Protein 5D88 (pdb70)

Sequence (247 aa):
GSWSHPQFEKSGSMTRRRWYLCCSRHHLDTVPEDSDGIVVPVVTEHGVATLLPRYPETYEVEDIVDVAKDRGLSVQALMDFTCAGCEHLSPDGYPSLRSTLDYLASDDLEVDGVVVADPYLVEVLATEYDLTVVVSHTAAVDTPEEKAWHFERLGADVITVDPALNSNEEEVSAIRERVSVELRTAVGAITFRDPVAFFERNLFSHATAEGIEVDPYRNNPYEPMRERVVVWEVREELFDEVFILASGEPP

Organism: Methanopyrus kandleri (strain AV19 / DSM 6324 / JCM 9639 / NBRC 100938) (NCBI:txid190192)

Structure (mmCIF, N/CA/C/O backbone):
data_5D88
#
_entry.id   5D88
#
_cell.length_a   79.150
_cell.length_b   79.150
_cell.length_c   89.158
_cell.angle_alpha   90.000
_cell.angle_beta   90.000
_cell.angle_gamma   120.000
#
_symmetry.space_group_name_H-M   'P 32 2 1'
#
loop_
_entity.id
_entity.type
_entity.pdbx_description
1 polymer 'Predicted protease of the collagenase family'
2 non-polymer 'ZINC ION'
3 non-polymer 'ACETATE ION'
4 water water
#
loop_
_atom_site.group_PDB
_atom_site.id
_atom_site.type_symbol
_atom_site.label_atom_id
_atom_site.label_alt_id
_atom_site.label_comp_id
_atom_site.label_asym_id
_atom_site.label_entity_id
_atom_site.label_seq_id
_atom_site.pdbx_PDB_ins_code
_atom_site.Cartn_x
_atom_site.Cartn_y
_atom_site.Cartn_z
_atom_site.occupancy
_atom_site.B_iso_or_equiv
_atom_site.auth_seq_id
_atom_site.auth_comp_id
_atom_site.auth_asym_id
_atom_site.auth_atom_id
_atom_site.pdbx_PDB_model_num
ATOM 1 N N . GLY A 1 2 ? 35.90800 -18.75500 -16.74300 1.000 45.13000 -20 GLY A N 1
ATOM 2 C CA . GLY A 1 2 ? 37.19700 -19.13800 -17.40400 1.000 43.96000 -20 GLY A CA 1
ATOM 3 C C . GLY A 1 2 ? 38.36600 -19.32500 -16.46500 1.000 45.83000 -20 GLY A C 1
ATOM 4 O O . GLY A 1 2 ? 38.23900 -19.75600 -15.30700 1.000 48.84000 -20 GLY A O 1
ATOM 7 N N . SER A 1 3 ? 39.53500 -19.02100 -17.01300 1.000 43.37000 -19 SER A N 1
ATOM 8 C CA . SER A 1 3 ? 40.80900 -19.17000 -16.32900 1.000 39.00000 -19 SER A CA 1
ATOM 9 C C . SER A 1 3 ? 41.69800 -18.08300 -16.88400 1.000 34.71000 -19 SER A C 1
ATOM 10 O O . SER A 1 3 ? 41.27800 -17.32700 -17.76100 1.000 36.14000 -19 SER A O 1
ATOM 18 N N . TRP A 1 4 ? 42.93000 -17.97900 -16.38200 1.000 31.07000 -18 TRP A N 1
ATOM 19 C CA . TRP A 1 4 ? 43.70400 -16.80600 -16.78000 1.000 32.66000 -18 TRP A CA 1
ATOM 20 C C . TRP A 1 4 ? 44.00200 -16.82900 -18.28000 1.000 30.33000 -18 TRP A C 1
ATOM 21 O O . TRP A 1 4 ? 44.04400 -15.77300 -18.92500 1.000 34.08000 -18 TRP A O 1
ATOM 42 N N . SER A 1 5 ? 44.14100 -18.01600 -18.86100 1.000 29.77000 -17 SER A N 1
ATOM 43 C CA . SER A 1 5 ? 44.42900 -18.14700 -20.28300 1.000 32.61000 -17 SER A CA 1
ATOM 44 C C . SER A 1 5 ? 43.17800 -18.23300 -21.13800 1.000 30.41000 -17 SER A C 1
ATOM 45 O O . SER A 1 5 ? 43.29100 -18.30400 -22.36800 1.000 31.15000 -17 SER A O 1
ATOM 53 N N . HIS A 1 6 ? 42.00000 -18.25300 -20.52200 1.000 28.80000 -16 HIS A N 1
ATOM 54 C CA . HIS A 1 6 ? 40.72900 -18.38800 -21.23900 1.000 28.67000 -16 HIS A CA 1
ATOM 55 C C . HIS A 1 6 ? 39.74700 -17.38100 -20.65400 1.000 27.38000 -16 HIS A C 1
ATOM 56 O O . HIS A 1 6 ? 38.82400 -17.73400 -19.91000 1.000 28.34000 -16 HIS A O 1
ATOM 70 N N . PRO A 1 7 ? 39.95000 -16.09700 -20.93600 1.000 28.01000 -15 PRO A N 1
ATOM 71 C CA . PRO A 1 7 ? 39.09800 -15.07000 -20.32500 1.000 27.29000 -15 PRO A CA 1
ATOM 72 C C . PRO A 1 7 ? 37.64000 -15.23400 -20.74000 1.000 27.39000 -15 PRO A C 1
ATOM 73 O O . PRO A 1 7 ? 37.32500 -15.69700 -21.83800 1.000 26.21000 -15 PRO A O 1
ATOM 84 N N . GLN A 1 8 ? 36.74200 -14.84400 -19.83300 1.000 26.55000 -14 GLN A N 1
ATOM 85 C CA . GLN A 1 8 ? 35.32900 -15.14000 -19.98500 1.000 25.35000 -14 GLN A CA 1
ATOM 86 C C . GLN A 1 8 ? 34.53500 -14.10000 -19.23400 1.000 28.08000 -14 GLN A C 1
ATOM 87 O O . GLN A 1 8 ? 34.89200 -13.72900 -18.11400 1.000 28.54000 -14 GLN A O 1
ATOM 101 N N . PHE A 1 9 ? 33.45200 -13.65200 -19.84200 1.000 29.40000 -13 PHE A N 1
ATOM 102 C CA . PHE A 1 9 ? 32.50200 -12.79400 -19.15800 1.000 29.16000 -13 PHE A CA 1
ATOM 103 C C . PHE A 1 9 ? 31.13200 -13.45000 -19.17100 1.000 32.20000 -13 PHE A C 1
ATOM 104 O O . PHE A 1 9 ? 30.58400 -13.72700 -20.24400 1.000 30.63000 -13 PHE A O 1
ATOM 121 N N . GLU A 1 10 ? 30.59400 -13.68500 -17.96900 1.000 34.78000 -12 GLU A N 1
ATOM 122 C CA . GLU A 1 10 ? 29.25700 -14.20800 -17.73500 1.000 39.32000 -12 GLU A CA 1
ATOM 123 C C . GLU A 1 10 ? 28.45700 -13.19700 -16.94500 1.000 43.62000 -12 GLU A C 1
ATOM 124 O O . GLU A 1 10 ? 28.98900 -12.55800 -16.03200 1.000 43.59000 -12 GLU A O 1
ATOM 136 N N . LYS A 1 11 ? 27.17300 -13.10000 -17.26900 1.000 47.67000 -11 LYS A N 1
ATOM 137 C CA . LYS A 1 11 ? 26.27300 -12.12300 -16.67600 1.000 57.19000 -11 LYS A CA 1
ATOM 138 C C . LYS A 1 11 ? 25.07400 -12.87300 -16.12200 1.000 65.23000 -11 LYS A C 1
ATOM 139 O O . LYS A 1 11 ? 24.49300 -13.70600 -16.82400 1.000 66.25000 -11 LYS A O 1
ATOM 158 N N . SER A 1 12 ? 24.71700 -12.57800 -14.87000 1.000 72.73000 -10 SER A N 1
ATOM 159 C CA . SER A 1 12 ? 23.63900 -13.26200 -14.13900 1.000 78.11000 -10 SER A CA 1
ATOM 160 C C . SER A 1 12 ? 23.99600 -14.72900 -13.89000 1.000 82.06000 -10 SER A C 1
ATOM 161 O O . SER A 1 12 ? 25.16800 -15.07600 -13.70800 1.000 84.56000 -10 SER A O 1
ATOM 169 N N . GLY A 1 19 ? 18.24400 -14.65500 -1.94000 1.000 92.74000 -2 GLY A N 1
ATOM 170 C CA . GLY A 1 19 ? 17.12400 -15.63500 -1.96400 1.000 93.96000 -2 GLY A CA 1
ATOM 171 C C . GLY A 1 19 ? 16.29400 -15.58700 -0.69500 1.000 96.53000 -2 GLY A C 1
ATOM 172 O O . GLY A 1 19 ? 16.71300 -16.10700 0.34200 1.000 96.40000 -2 GLY A O 1
ATOM 175 N N . SER A 1 20 ? 15.11300 -14.96500 -0.76700 1.000 98.92000 -1 SER A N 1
ATOM 176 C CA . SER A 1 20 ? 14.24700 -14.79200 0.40200 1.000 100.52000 -1 SER A CA 1
ATOM 177 C C . SER A 1 20 ? 12.82800 -15.28200 0.09800 1.000 97.51000 -1 SER A C 1
ATOM 178 O O . SER A 1 20 ? 11.85400 -14.53300 0.15500 1.000 100.32000 -1 SER A O 1
ATOM 186 N N . MET A 1 21 ? 12.71600 -16.56000 -0.23900 1.000 90.53000 1 MET A N 1
ATOM 187 C CA . MET A 1 21 ? 11.47500 -17.30000 -0.08900 1.000 84.10000 1 MET A CA 1
ATOM 188 C C . MET A 1 21 ? 11.67800 -18.23400 1.09400 1.000 71.64000 1 MET A C 1
ATOM 189 O O . MET A 1 21 ? 12.81200 -18.59500 1.40100 1.000 68.76000 1 MET A O 1
ATOM 203 N N . THR A 1 22 ? 10.59000 -18.58800 1.77900 1.000 64.77000 2 THR A N 1
ATOM 204 C CA . THR A 1 22 ? 10.67900 -19.51000 2.90800 1.000 58.68000 2 THR A CA 1
ATOM 205 C C . THR A 1 22 ? 11.14300 -20.88200 2.43200 1.000 53.28000 2 THR A C 1
ATOM 206 O O . THR A 1 22 ? 10.58500 -21.44400 1.48900 1.000 53.19000 2 THR A O 1
ATOM 217 N N . ARG A 1 23 ? 12.16500 -21.42800 3.08600 1.000 46.93000 3 ARG A N 1
ATOM 218 C CA . ARG A 1 23 ? 12.68700 -22.73200 2.70700 1.000 45.23000 3 ARG A CA 1
ATOM 219 C C . ARG A 1 23 ? 12.02200 -23.81600 3.54400 1.000 39.22000 3 ARG A C 1
ATOM 220 O O . ARG A 1 23 ? 11.84900 -23.66200 4.75600 1.000 39.42000 3 ARG A O 1
ATOM 241 N N . ARG A 1 24 ? 11.63900 -24.91400 2.89400 1.000 37.82000 4 ARG A N 1
ATOM 242 C CA A ARG A 1 24 ? 10.78300 -25.92200 3.51500 0.550 38.45000 4 ARG A CA 1
ATOM 243 C CA B ARG A 1 24 ? 10.78400 -25.92200 3.51400 0.450 38.84000 4 ARG A CA 1
ATOM 244 C C . ARG A 1 24 ? 11.50000 -27.26100 3.59300 1.000 36.72000 4 ARG A C 1
ATOM 245 O O . ARG A 1 24 ? 11.93800 -27.80200 2.57000 1.000 34.55000 4 ARG A O 1
ATOM 284 N N . TRP A 1 25 ? 11.58300 -27.79200 4.80400 1.000 32.05000 5 TRP A N 1
ATOM 285 C CA . TRP A 1 25 ? 12.23600 -29.04600 5.11900 1.000 30.72000 5 TRP A CA 1
ATOM 286 C C . TRP A 1 25 ? 11.22200 -30.00900 5.71300 1.000 30.35000 5 TRP A C 1
ATOM 287 O O . TRP A 1 25 ? 10.36100 -29.60800 6.50400 1.000 33.88000 5 TRP A O 1
ATOM 308 N N . TYR A 1 26 ? 11.33300 -31.28000 5.34400 1.000 30.06000 6 TYR A N 1
ATOM 309 C CA . TYR A 1 26 ? 10.43200 -32.31400 5.82900 1.000 30.16000 6 TYR A CA 1
ATOM 310 C C . TYR A 1 26 ? 11.21300 -33.43400 6.50200 1.000 29.43000 6 TYR A C 1
ATOM 311 O O . TYR A 1 26 ? 12.21900 -33.91200 5.97400 1.000 31.65000 6 TYR A O 1
ATOM 329 N N . LEU A 1 27 ? 10.73200 -33.84700 7.66300 1.000 29.34000 7 LEU A N 1
ATOM 330 C CA . LEU A 1 27 ? 11.24500 -35.03300 8.32400 1.000 27.92000 7 LEU A CA 1
ATOM 331 C C . LEU A 1 27 ? 10.98000 -36.25900 7.45900 1.000 29.74000 7 LEU A C 1
ATOM 332 O O . LEU A 1 27 ? 9.90700 -36.40100 6.86800 1.000 31.63000 7 LEU A O 1
ATOM 348 N N . CYS A 1 28 ? 11.96300 -37.15300 7.38500 1.000 29.30000 8 CYS A N 1
ATOM 349 C CA . CYS A 1 28 ? 11.78900 -38.40400 6.66000 1.000 30.16000 8 CYS A CA 1
ATOM 350 C C . CYS A 1 28 ? 12.38000 -39.52600 7.49600 1.000 31.81000 8 CYS A C 1
ATOM 351 O O . CYS A 1 28 ? 13.60100 -39.56100 7.70800 1.000 31.33000 8 CYS A O 1
ATOM 359 N N . CYS A 1 29 ? 11.51600 -40.45000 7.94300 1.000 32.83000 9 CYS A N 1
ATOM 360 C CA . CYS A 1 29 ? 11.90700 -41.52000 8.85400 1.000 34.74000 9 CYS A CA 1
ATOM 361 C C . CYS A 1 29 ? 11.99400 -42.87600 8.19200 1.000 36.22000 9 CYS A C 1
ATOM 362 O O . CYS A 1 29 ? 12.37700 -43.85000 8.85900 1.000 37.13000 9 CYS A O 1
ATOM 370 N N . SER A 1 30 ? 11.64900 -42.97400 6.91600 1.000 36.11000 10 SER A N 1
ATOM 371 C CA . SER A 1 30 ? 11.66600 -44.25300 6.22300 1.000 39.19000 10 SER A CA 1
ATOM 372 C C . SER A 1 30 ? 11.71800 -43.98700 4.73200 1.000 39.44000 10 SER A C 1
ATOM 373 O O . SER A 1 30 ? 11.35400 -42.90800 4.26100 1.000 39.18000 10 SER A O 1
ATOM 381 N N . ARG A 1 31 ? 12.18300 -44.99300 3.99500 1.000 42.04000 11 ARG A N 1
ATOM 382 C CA . ARG A 1 31 ? 12.14700 -44.91500 2.54300 1.000 43.40000 11 ARG A CA 1
ATOM 383 C C . ARG A 1 31 ? 10.73200 -44.63300 2.04300 1.000 43.93000 11 ARG A C 1
ATOM 384 O O . ARG A 1 31 ? 10.54500 -43.88300 1.08000 1.000 44.27000 11 ARG A O 1
ATOM 405 N N . HIS A 1 32 ? 9.71800 -45.21900 2.68100 1.000 45.97000 12 HIS A N 1
ATOM 406 C CA . HIS A 1 32 ? 8.35500 -44.99300 2.21100 1.000 48.74000 12 HIS A CA 1
ATOM 407 C C . HIS A 1 32 ? 7.88600 -43.56900 2.50700 1.000 47.00000 12 HIS A C 1
ATOM 408 O O . HIS A 1 32 ? 7.17900 -42.96300 1.69500 1.000 46.59000 12 HIS A O 1
ATOM 422 N N . HIS A 1 33 ? 8.23800 -43.04100 3.68300 1.000 44.90000 13 HIS A N 1
ATOM 423 C CA . HIS A 1 33 ? 7.91100 -41.67000 4.07300 1.000 45.97000 13 HIS A CA 1
ATOM 424 C C . HIS A 1 33 ? 8.41800 -40.66300 3.04600 1.000 45.75000 13 HIS A C 1
ATOM 425 O O . HIS A 1 33 ? 7.79900 -39.61000 2.84500 1.000 43.59000 13 HIS A O 1
ATOM 439 N N . LEU A 1 34 ? 9.53900 -40.97300 2.39200 1.000 43.22000 14 LEU A N 1
ATOM 440 C CA . LEU A 1 34 ? 10.12600 -40.06900 1.40700 1.000 43.47000 14 LEU A CA 1
ATOM 441 C C . LEU A 1 34 ? 9.16900 -39.79100 0.25900 1.000 45.19000 14 LEU A C 1
ATOM 442 O O . LEU A 1 34 ? 9.15500 -38.68200 -0.28900 1.000 45.24000 14 LEU A O 1
ATOM 458 N N . ASP A 1 35 ? 8.37600 -40.79000 -0.13600 1.000 44.77000 15 ASP A N 1
ATOM 459 C CA . ASP A 1 35 ? 7.47400 -40.62800 -1.26900 1.000 45.75000 15 ASP A CA 1
ATOM 460 C C . ASP A 1 35 ? 6.36000 -39.62300 -0.99800 1.000 46.09000 15 ASP A C 1
ATOM 461 O O . ASP A 1 35 ? 5.67900 -39.22300 -1.94500 1.000 48.12000 15 ASP A O 1
ATOM 470 N N . THR A 1 36 ? 6.13900 -39.22900 0.25600 1.000 46.35000 16 THR A N 1
ATOM 471 C CA . THR A 1 36 ? 5.08900 -38.27400 0.60500 1.000 49.04000 16 THR A CA 1
ATOM 472 C C . THR A 1 36 ? 5.59700 -36.84000 0.70700 1.000 46.59000 16 THR A C 1
ATOM 473 O O . THR A 1 36 ? 4.79400 -35.91100 0.86200 1.000 49.37000 16 THR A O 1
ATOM 484 N N . VAL A 1 37 ? 6.89500 -36.63800 0.62500 1.000 42.59000 17 VAL A N 1
ATOM 485 C CA . VAL A 1 37 ? 7.45600 -35.28900 0.67900 1.000 41.96000 17 VAL A CA 1
ATOM 486 C C . VAL A 1 37 ? 7.01400 -34.52300 -0.56100 1.000 44.68000 17 VAL A C 1
ATOM 487 O O . VAL A 1 37 ? 7.15800 -35.03900 -1.68300 1.000 44.28000 17 VAL A O 1
ATOM 500 N N . PRO A 1 38 ? 6.49900 -33.30400 -0.42300 1.000 46.42000 18 PRO A N 1
ATOM 501 C CA . PRO A 1 38 ? 6.08100 -32.54900 -1.60500 1.000 48.14000 18 PRO A CA 1
ATOM 502 C C . PRO A 1 38 ? 7.22200 -32.35800 -2.59200 1.000 50.32000 18 PRO A C 1
ATOM 503 O O . PRO A 1 38 ? 8.38500 -32.18400 -2.21100 1.000 50.53000 18 PRO A O 1
ATOM 514 N N . GLU A 1 39 ? 6.86700 -32.37400 -3.88200 1.000 54.16000 19 GLU A N 1
ATOM 515 C CA . GLU A 1 39 ? 7.87600 -32.30900 -4.93700 1.000 61.75000 19 GLU A CA 1
ATOM 516 C C . GLU A 1 39 ? 8.71400 -31.03600 -4.86400 1.000 61.23000 19 GLU A C 1
ATOM 517 O O . GLU A 1 39 ? 9.90500 -31.06500 -5.19500 1.000 60.96000 19 GLU A O 1
ATOM 529 N N . ASP A 1 40 ? 8.12900 -29.91700 -4.43900 1.000 61.61000 20 ASP A N 1
ATOM 530 C CA . ASP A 1 40 ? 8.84100 -28.64100 -4.44700 1.000 63.31000 20 ASP A CA 1
ATOM 531 C C . ASP A 1 40 ? 9.60700 -28.37000 -3.15700 1.000 59.18000 20 ASP A C 1
ATOM 532 O O . ASP A 1 40 ? 10.08000 -27.24900 -2.95300 1.000 59.69000 20 ASP A O 1
ATOM 541 N N . SER A 1 41 ? 9.75700 -29.36400 -2.29300 1.000 54.35000 21 SER A N 1
ATOM 542 C CA . SER A 1 41 ? 10.42700 -29.13500 -1.02900 1.000 48.07000 21 SER A CA 1
ATOM 543 C C . SER A 1 41 ? 11.90300 -28.83000 -1.25000 1.000 46.48000 21 SER A C 1
ATOM 544 O O . SER A 1 41 ? 12.50900 -29.20800 -2.26000 1.000 48.06000 21 SER A O 1
ATOM 552 N N . ASP A 1 42 ? 12.48200 -28.11900 -0.29000 1.000 41.68000 22 ASP A N 1
ATOM 553 C CA . ASP A 1 42 ? 13.89200 -27.79000 -0.40800 1.000 41.57000 22 ASP A CA 1
ATOM 554 C C . ASP A 1 42 ? 14.76500 -28.94000 0.07200 1.000 37.45000 22 ASP A C 1
ATOM 555 O O . ASP A 1 42 ? 15.81700 -29.21300 -0.51700 1.000 38.74000 22 ASP A O 1
ATOM 564 N N . GLY A 1 43 ? 14.32800 -29.65700 1.09500 1.000 35.56000 23 GLY A N 1
ATOM 565 C CA . GLY A 1 43 ? 15.17500 -30.70200 1.63500 1.000 33.47000 23 GLY A CA 1
ATOM 566 C C . GLY A 1 43 ? 14.42700 -31.59600 2.59800 1.000 31.88000 23 GLY A C 1
ATOM 567 O O . GLY A 1 43 ? 13.27100 -31.35100 2.95100 1.000 31.45000 23 GLY A O 1
ATOM 571 N N . ILE A 1 44 ? 15.10800 -32.66200 2.99500 1.000 30.39000 24 ILE A N 1
ATOM 572 C CA . ILE A 1 44 ? 14.60600 -33.57000 4.01200 1.000 29.40000 24 ILE A CA 1
ATOM 573 C C . ILE A 1 44 ? 15.59100 -33.62200 5.17100 1.000 28.85000 24 ILE A C 1
ATOM 574 O O . ILE A 1 44 ? 16.79300 -33.35400 5.02100 1.000 29.68000 24 ILE A O 1
ATOM 590 N N . VAL A 1 45 ? 15.04800 -33.95400 6.34400 1.000 28.03000 25 VAL A N 1
ATOM 591 C CA . VAL A 1 45 ? 15.79400 -34.13900 7.58600 1.000 27.11000 25 VAL A CA 1
ATOM 592 C C . VAL A 1 45 ? 15.61800 -35.59400 7.97500 1.000 28.34000 25 VAL A C 1
ATOM 593 O O . VAL A 1 45 ? 14.48600 -36.04900 8.15900 1.000 28.99000 25 VAL A O 1
ATOM 606 N N . VAL A 1 46 ? 16.72000 -36.32900 8.08400 1.000 27.61000 26 VAL A N 1
ATOM 607 C CA . VAL A 1 46 ? 16.67900 -37.76600 8.29800 1.000 27.40000 26 VAL A CA 1
ATOM 608 C C . VAL A 1 46 ? 17.38800 -38.09100 9.61100 1.000 25.23000 26 VAL A C 1
ATOM 609 O O . VAL A 1 46 ? 18.54600 -37.69300 9.81500 1.000 26.21000 26 VAL A O 1
ATOM 622 N N . PRO A 1 47 ? 16.73100 -38.78200 10.54100 1.000 25.37000 27 PRO A N 1
ATOM 623 C CA . PRO A 1 47 ? 17.38400 -39.15100 11.80600 1.000 25.03000 27 PRO A CA 1
ATOM 624 C C . PRO A 1 47 ? 18.51000 -40.13200 11.56200 1.000 25.07000 27 PRO A C 1
ATOM 625 O O . PRO A 1 47 ? 18.30600 -41.16400 10.91300 1.000 27.18000 27 PRO A O 1
ATOM 636 N N . VAL A 1 48 ? 19.67600 -39.83800 12.13300 1.000 25.14000 28 VAL A N 1
ATOM 637 C CA A VAL A 1 48 ? 20.79100 -40.77500 12.10300 0.240 25.57000 28 VAL A CA 1
ATOM 638 C CA B VAL A 1 48 ? 20.78000 -40.79400 12.09100 0.760 25.48000 28 VAL A CA 1
ATOM 639 C C . VAL A 1 48 ? 20.79200 -41.47100 13.45500 1.000 26.13000 28 VAL A C 1
ATOM 640 O O . VAL A 1 48 ? 21.59300 -41.15900 14.34200 1.000 26.10000 28 VAL A O 1
ATOM 665 N N . THR A 1 49 ? 19.87600 -42.42100 13.59300 1.000 26.34000 29 THR A N 1
ATOM 666 C CA . THR A 1 49 ? 19.45500 -42.95700 14.87700 1.000 25.53000 29 THR A CA 1
ATOM 667 C C . THR A 1 49 ? 20.60900 -43.37800 15.76500 1.000 25.08000 29 THR A C 1
ATOM 668 O O . THR A 1 49 ? 20.65600 -43.02100 16.95000 1.000 25.30000 29 THR A O 1
ATOM 679 N N . GLU A 1 50 ? 21.51000 -44.20000 15.23600 1.000 25.99000 30 GLU A N 1
ATOM 680 C CA . GLU A 1 50 ? 22.52100 -44.81300 16.07600 1.000 26.26000 30 GLU A CA 1
ATOM 681 C C . GLU A 1 50 ? 23.54900 -43.80700 16.59600 1.000 24.31000 30 GLU A C 1
ATOM 682 O O . GLU A 1 50 ? 24.34700 -44.17100 17.45100 1.000 25.85000 30 GLU A O 1
ATOM 694 N N . HIS A 1 51 ? 23.50700 -42.55400 16.15500 1.000 23.72000 31 HIS A N 1
ATOM 695 C CA . HIS A 1 51 ? 24.36600 -41.51600 16.68600 1.000 24.95000 31 HIS A CA 1
ATOM 696 C C . HIS A 1 51 ? 23.68400 -40.59800 17.68900 1.000 25.98000 31 HIS A C 1
ATOM 697 O O . HIS A 1 51 ? 24.34200 -39.69000 18.21600 1.000 25.16000 31 HIS A O 1
ATOM 711 N N . GLY A 1 52 ? 22.40500 -40.84000 17.99800 1.000 23.66000 32 GLY A N 1
ATOM 712 C CA . GLY A 1 52 ? 21.71300 -40.13700 19.06200 1.000 22.63000 32 GLY A CA 1
ATOM 713 C C . GLY A 1 52 ? 20.76200 -39.06800 18.56700 1.000 21.80000 32 GLY A C 1
ATOM 714 O O . GLY A 1 52 ? 21.17300 -38.06100 17.97700 1.000 22.30000 32 GLY A O 1
ATOM 718 N N . VAL A 1 53 ? 19.47400 -39.30600 18.80700 1.000 21.51000 33 VAL A N 1
ATOM 719 C CA . VAL A 1 53 ? 18.38400 -38.42500 18.40700 1.000 22.34000 33 VAL A CA 1
ATOM 720 C C . VAL A 1 53 ? 17.51500 -38.15900 19.63600 1.000 22.13000 33 VAL A C 1
ATOM 721 O O . VAL A 1 53 ? 17.08100 -39.10300 20.30600 1.000 22.31000 33 VAL A O 1
ATOM 734 N N . ALA A 1 54 ? 17.28300 -36.87700 19.94100 1.000 22.36000 34 ALA A N 1
ATOM 735 C CA . ALA A 1 54 ? 16.39900 -36.47300 21.03500 1.000 22.17000 34 ALA A CA 1
ATOM 736 C C . ALA A 1 54 ? 14.96900 -36.21600 20.58700 1.000 21.46000 34 ALA A C 1
ATOM 737 O O . ALA A 1 54 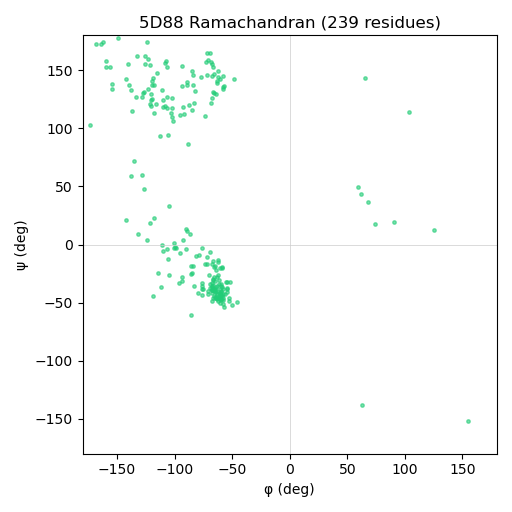? 14.03700 -36.33000 21.39300 1.000 23.53000 34 ALA A O 1
ATOM 744 N N . THR A 1 55 ? 14.77400 -35.82300 19.33700 1.000 21.69000 35 THR A N 1
ATOM 745 C CA . THR A 1 55 ? 13.42600 -35.60200 18.83300 1.000 22.42000 35 THR A CA 1
ATOM 746 C C . THR A 1 55 ? 12.63000 -36.89300 18.97700 1.000 22.39000 35 THR A C 1
ATOM 747 O O . THR A 1 55 ? 13.13700 -37.98000 18.69100 1.000 23.08000 35 THR A O 1
ATOM 758 N N . LEU A 1 56 ? 11.39200 -36.76000 19.45100 1.000 23.48000 36 LEU A N 1
ATOM 759 C CA . LEU A 1 56 ? 10.53200 -37.89300 19.80000 1.000 24.16000 36 LEU A CA 1
ATOM 760 C C . LEU A 1 56 ? 9.69300 -38.28100 18.58800 1.000 26.90000 36 LEU A C 1
ATOM 761 O O . LEU A 1 56 ? 8.76200 -37.55400 18.20000 1.000 27.94000 36 LEU A O 1
ATOM 777 N N . LEU A 1 57 ? 9.97000 -39.45400 18.03800 1.000 26.70000 37 LEU A N 1
ATOM 778 C CA . LEU A 1 57 ? 9.38600 -39.89800 16.78500 1.000 27.25000 37 LEU A CA 1
ATOM 779 C C . LEU A 1 57 ? 8.65500 -41.22000 16.92200 1.000 28.85000 37 LEU A C 1
ATOM 780 O O . LEU A 1 57 ? 8.91100 -41.98700 17.85500 1.000 28.08000 37 LEU A O 1
ATOM 796 N N . PRO A 1 58 ? 7.74700 -41.51900 15.98000 1.000 32.34000 38 PRO A N 1
ATOM 797 C CA . PRO A 1 58 ? 7.06900 -42.83300 15.95700 1.000 34.64000 38 PRO A CA 1
ATOM 798 C C . PRO A 1 58 ? 7.97000 -43.98700 15.57500 1.000 32.73000 38 PRO A C 1
ATOM 799 O O . PRO A 1 58 ? 7.67000 -45.13900 15.90800 1.000 34.50000 38 PRO A O 1
ATOM 810 N N . ARG A 1 59 ? 9.02100 -43.71800 14.81500 1.000 31.75000 39 ARG A N 1
ATOM 811 C CA . ARG A 1 59 ? 9.94300 -44.75300 14.37900 1.000 30.26000 39 ARG A CA 1
ATOM 812 C C . ARG A 1 59 ? 11.23600 -44.06600 13.98800 1.000 28.21000 39 ARG A C 1
ATOM 813 O O . ARG A 1 59 ? 11.23900 -42.89300 13.60700 1.000 30.07000 39 ARG A O 1
ATOM 834 N N . TYR A 1 60 ? 12.32500 -44.80700 14.10300 1.000 26.78000 40 TYR A N 1
ATOM 835 C CA . TYR A 1 60 ? 13.66400 -44.30000 13.82100 1.000 27.11000 40 TYR A CA 1
ATOM 836 C C . TYR A 1 60 ? 14.31300 -45.25200 12.82900 1.000 26.57000 40 TYR A C 1
ATOM 837 O O . TYR A 1 60 ? 14.28800 -46.47600 13.04200 1.000 29.45000 40 TYR A O 1
ATOM 855 N N . PRO A 1 61 ? 14.88600 -44.75600 11.74000 1.000 27.86000 41 PRO A N 1
ATOM 856 C CA . PRO A 1 61 ? 15.40400 -45.66000 10.70800 1.000 28.50000 41 PRO A CA 1
ATOM 857 C C . PRO A 1 61 ? 16.72300 -46.27500 11.12200 1.000 27.74000 41 PRO A C 1
ATOM 858 O O . PRO A 1 61 ? 17.54600 -45.62400 11.76900 1.000 28.66000 41 PRO A O 1
ATOM 869 N N . GLU A 1 62 ? 16.91400 -47.53800 10.73700 1.000 31.62000 42 GLU A N 1
ATOM 870 C CA . GLU A 1 62 ? 18.19800 -48.20400 10.88500 1.000 33.73000 42 GLU A CA 1
ATOM 871 C C . GLU A 1 62 ? 19.19000 -47.64100 9.88400 1.000 33.24000 42 GLU A C 1
ATOM 872 O O . GLU A 1 62 ? 18.82500 -46.98800 8.91000 1.000 33.54000 42 GLU A O 1
ATOM 884 N N . THR A 1 63 ? 20.47200 -47.92700 10.12000 1.000 34.73000 43 THR A N 1
ATOM 885 C CA . THR A 1 63 ? 21.50100 -47.31000 9.29700 1.000 36.39000 43 THR A CA 1
ATOM 886 C C . THR A 1 63 ? 21.32700 -47.65700 7.82000 1.000 37.10000 43 THR A C 1
ATOM 887 O O . THR A 1 63 ? 21.49600 -46.78800 6.96000 1.000 36.69000 43 THR A O 1
ATOM 898 N N . TYR A 1 64 ? 20.95900 -48.90100 7.49300 1.000 40.06000 44 TYR A N 1
ATOM 899 C CA . TYR A 1 64 ? 20.83000 -49.22600 6.07200 1.000 42.06000 44 TYR A CA 1
ATOM 900 C C . TYR A 1 64 ? 19.68100 -48.45300 5.44200 1.000 39.76000 44 TYR A C 1
ATOM 901 O O . TYR A 1 64 ? 19.74100 -48.11600 4.25500 1.000 42.26000 44 TYR A O 1
ATOM 919 N N . GLU A 1 65 ? 18.65100 -48.12700 6.22500 1.000 36.86000 45 GLU A N 1
ATOM 920 C CA . GLU A 1 65 ? 17.54300 -47.32500 5.71000 1.000 36.46000 45 GLU A CA 1
ATOM 921 C C . GLU A 1 65 ? 17.96300 -45.88700 5.46900 1.000 36.18000 45 GLU A C 1
ATOM 922 O O . GLU A 1 65 ? 17.56200 -45.27700 4.47300 1.000 36.56000 45 GLU A O 1
ATOM 934 N N . VAL A 1 66 ? 18.71700 -45.31400 6.40400 1.000 35.22000 46 VAL A N 1
ATOM 935 C CA . VAL A 1 66 ? 19.21900 -43.95400 6.24300 1.000 36.32000 46 VAL A CA 1
ATOM 936 C C . VAL A 1 66 ? 19.94500 -43.81300 4.91100 1.000 38.25000 46 VAL A C 1
ATOM 937 O O . VAL A 1 66 ? 19.73900 -42.84800 4.16600 1.000 36.72000 46 VAL A O 1
ATOM 950 N N . GLU A 1 67 ? 20.80400 -44.78000 4.58800 1.000 40.25000 47 GLU A N 1
ATOM 951 C CA . GLU A 1 67 ? 21.61300 -44.65600 3.38200 1.000 42.38000 47 GLU A CA 1
ATOM 952 C C . GLU A 1 67 ? 20.74800 -44.73000 2.13000 1.000 42.84000 47 GLU A C 1
ATOM 953 O O . GLU A 1 67 ? 20.96900 -43.98100 1.16900 1.000 44.04000 47 GLU A O 1
ATOM 965 N N . ASP A 1 68 ? 19.72600 -45.58700 2.14900 1.000 41.92000 48 ASP A N 1
ATOM 966 C CA . ASP A 1 68 ? 18.76700 -45.65300 1.05300 1.000 43.64000 48 ASP A CA 1
ATOM 967 C C . ASP A 1 68 ? 17.97900 -44.34700 0.91600 1.000 42.59000 48 ASP A C 1
ATOM 968 O O . ASP A 1 68 ? 17.78900 -43.83800 -0.19700 1.000 42.32000 48 ASP A O 1
ATOM 977 N N . ILE A 1 69 ? 17.51400 -43.79200 2.03500 1.000 39.10000 49 ILE A N 1
ATOM 978 C CA . ILE A 1 69 ? 16.76600 -42.53400 2.00700 1.000 35.81000 49 ILE A CA 1
ATOM 979 C C . ILE A 1 69 ? 17.60300 -41.43300 1.37800 1.000 37.68000 49 ILE A C 1
ATOM 980 O O . ILE A 1 69 ? 17.11100 -40.63700 0.56600 1.000 38.43000 49 ILE A O 1
ATOM 996 N N . VAL A 1 70 ? 18.86800 -41.33600 1.79000 1.000 38.38000 50 VAL A N 1
ATOM 997 C CA . VAL A 1 70 ? 19.70400 -40.22700 1.34300 1.000 41.09000 50 VAL A CA 1
ATOM 998 C C . VAL A 1 70 ? 19.98700 -40.34200 -0.15100 1.000 43.52000 50 VAL A C 1
ATOM 999 O O . VAL A 1 70 ? 19.94200 -39.34300 -0.88100 1.000 42.59000 50 VAL A O 1
ATOM 1012 N N . ASP A 1 71 ? 20.26600 -41.55600 -0.63300 1.000 46.45000 51 ASP A N 1
ATOM 1013 C CA . ASP A 1 71 ? 20.50000 -41.75200 -2.06600 1.000 50.30000 51 ASP A CA 1
ATOM 1014 C C . ASP A 1 71 ? 19.31200 -41.28900 -2.89100 1.000 46.52000 51 ASP A C 1
ATOM 1015 O O . ASP A 1 71 ? 19.46200 -40.52300 -3.85400 1.000 47.34000 51 ASP A O 1
ATOM 1024 N N . VAL A 1 72 ? 18.12500 -41.79100 -2.56600 1.000 43.54000 52 VAL A N 1
ATOM 1025 C CA . VAL A 1 72 ? 16.94800 -41.47600 -3.37100 1.000 44.98000 52 VAL A CA 1
ATOM 1026 C C . VAL A 1 72 ? 16.61400 -39.99200 -3.26900 1.000 43.17000 52 VAL A C 1
ATOM 1027 O O . VAL A 1 72 ? 16.22000 -39.36600 -4.25500 1.000 44.61000 52 VAL A O 1
ATOM 1040 N N . ALA A 1 73 ? 16.76600 -39.40200 -2.07900 1.000 43.02000 53 ALA A N 1
ATOM 1041 C CA . ALA A 1 73 ? 16.48400 -37.97400 -1.92500 1.000 41.70000 53 ALA A CA 1
ATOM 1042 C C . ALA A 1 73 ? 17.39000 -37.12300 -2.81800 1.000 45.15000 53 ALA A C 1
ATOM 1043 O O . ALA A 1 73 ? 16.94000 -36.14500 -3.43000 1.000 45.19000 53 ALA A O 1
ATOM 1050 N N . LYS A 1 74 ? 18.67500 -37.46700 -2.89500 1.000 44.27000 54 LYS A N 1
ATOM 1051 C CA . LYS A 1 74 ? 19.56800 -36.72400 -3.77700 1.000 46.72000 54 LYS A CA 1
ATOM 1052 C C . LYS A 1 74 ? 19.18200 -36.90900 -5.23800 1.000 49.82000 54 LYS A C 1
ATOM 1053 O O . LYS A 1 74 ? 19.23400 -35.95500 -6.02300 1.000 50.65000 54 LYS A O 1
ATOM 1072 N N . ASP A 1 75 ? 18.79900 -38.12700 -5.62800 1.000 53.46000 55 ASP A N 1
ATOM 1073 C CA . ASP A 1 75 ? 18.33400 -38.34900 -6.99600 1.000 56.59000 55 ASP A CA 1
ATOM 1074 C C . ASP A 1 75 ? 17.20700 -37.39600 -7.34500 1.000 55.64000 55 ASP A C 1
ATOM 1075 O O . ASP A 1 75 ? 17.11400 -36.91500 -8.48000 1.000 56.62000 55 ASP A O 1
ATOM 1084 N N . ARG A 1 76 ? 16.33300 -37.12200 -6.38500 1.000 53.07000 56 ARG A N 1
ATOM 1085 C CA . ARG A 1 76 ? 15.19500 -36.24500 -6.58500 1.000 53.36000 56 ARG A CA 1
ATOM 1086 C C . ARG A 1 76 ? 15.54700 -34.77500 -6.35200 1.000 53.63000 56 ARG A C 1
ATOM 1087 O O . ARG A 1 76 ? 14.64900 -33.92500 -6.33900 1.000 54.93000 56 ARG A O 1
ATOM 1108 N N . GLY A 1 77 ? 16.83400 -34.46500 -6.18500 1.000 52.12000 57 GLY A N 1
ATOM 1109 C CA . GLY A 1 77 ? 17.29900 -33.09700 -6.05300 1.000 50.20000 57 GLY A CA 1
ATOM 1110 C C . GLY A 1 77 ? 17.00100 -32.43700 -4.72600 1.000 49.85000 57 GLY A C 1
ATOM 1111 O O . GLY A 1 77 ? 17.04900 -31.20600 -4.63100 1.000 51.61000 57 GLY A O 1
ATOM 1115 N N . LEU A 1 78 ? 16.67900 -33.22000 -3.69800 1.000 45.95000 58 LEU A N 1
ATOM 1116 C CA . LEU A 1 78 ? 16.45600 -32.68200 -2.36900 1.000 42.32000 58 LEU A CA 1
ATOM 1117 C C . LEU A 1 78 ? 17.78100 -32.51300 -1.63900 1.000 41.23000 58 LEU A C 1
ATOM 1118 O O . LEU A 1 78 ? 18.65400 -33.37900 -1.70600 1.000 43.42000 58 LEU A O 1
ATOM 1134 N N . SER A 1 79 ? 17.93000 -31.38900 -0.94400 1.000 39.16000 59 SER A N 1
ATOM 1135 C CA . SER A 1 79 ? 18.99300 -31.27500 0.04600 1.000 38.36000 59 SER A CA 1
ATOM 1136 C C . SER A 1 79 ? 18.69000 -32.20400 1.21800 1.000 34.03000 59 SER A C 1
ATOM 1137 O O . SER A 1 79 ? 17.54100 -32.59100 1.45100 1.000 34.38000 59 SER A O 1
ATOM 1145 N N . VAL A 1 80 ? 19.73800 -32.57800 1.94700 1.000 32.76000 60 VAL A N 1
ATOM 1146 C CA . VAL A 1 80 ? 19.63900 -33.57500 3.00900 1.000 33.13000 60 VAL A CA 1
ATOM 1147 C C . VAL A 1 80 ? 20.35600 -33.08100 4.25200 1.000 30.90000 60 VAL A C 1
ATOM 1148 O O . VAL A 1 80 ? 21.55100 -32.76200 4.20600 1.000 31.66000 60 VAL A O 1
ATOM 1161 N N . GLN A 1 81 ? 19.65500 -33.08800 5.37700 1.000 27.38000 61 GLN A N 1
ATOM 1162 C CA . GLN A 1 81 ? 20.29000 -32.85200 6.66000 1.000 26.57000 61 GLN A CA 1
ATOM 1163 C C . GLN A 1 81 ? 20.09400 -34.05800 7.56400 1.000 26.58000 61 GLN A C 1
ATOM 1164 O O . GLN A 1 81 ? 19.02600 -34.67500 7.58800 1.000 27.97000 61 GLN A O 1
ATOM 1178 N N . ALA A 1 82 ? 21.16400 -34.41500 8.25800 1.000 27.15000 62 ALA A N 1
ATOM 1179 C CA . ALA A 1 82 ? 21.13000 -35.45100 9.27500 1.000 25.14000 62 ALA A CA 1
ATOM 1180 C C . ALA A 1 82 ? 20.62000 -34.85600 10.57600 1.000 25.37000 62 ALA A C 1
ATOM 1181 O O . ALA A 1 82 ? 21.10900 -33.81400 11.02000 1.000 27.38000 62 ALA A O 1
ATOM 1188 N N . LEU A 1 83 ? 19.66600 -35.53500 11.20000 1.000 25.01000 63 LEU A N 1
ATOM 1189 C CA . LEU A 1 83 ? 19.18100 -35.17900 12.52900 1.000 24.62000 63 LEU A CA 1
ATOM 1190 C C . LEU A 1 83 ? 19.93800 -36.01600 13.55000 1.000 22.83000 63 LEU A C 1
ATOM 1191 O O . LEU A 1 83 ? 19.76700 -37.24000 13.62100 1.000 25.17000 63 LEU A O 1
ATOM 1207 N N . MET A 1 84 ? 20.77300 -35.34300 14.33300 1.000 22.94000 64 MET A N 1
ATOM 1208 C CA . MET A 1 84 ? 21.63600 -35.96000 15.34700 1.000 21.23000 64 MET A CA 1
ATOM 1209 C C . MET A 1 84 ? 21.57600 -35.05400 16.57300 1.000 22.75000 64 MET A C 1
ATOM 1210 O O . MET A 1 84 ? 22.57300 -34.51300 17.03700 1.000 23.85000 64 MET A O 1
ATOM 1224 N N . ASP A 1 85 ? 20.36400 -34.86100 17.10300 1.000 21.31000 65 ASP A N 1
ATOM 1225 C CA . ASP A 1 85 ? 20.12100 -33.79200 18.06200 1.000 21.24000 65 ASP A CA 1
ATOM 1226 C C . ASP A 1 85 ? 19.98500 -34.29300 19.48900 1.000 21.67000 65 ASP A C 1
ATOM 1227 O O . ASP A 1 85 ? 19.27500 -33.68600 20.28600 1.000 22.40000 65 ASP A O 1
ATOM 1236 N N . PHE A 1 86 ? 20.71100 -35.34700 19.83800 1.000 21.12000 66 PHE A N 1
ATOM 1237 C CA . PHE A 1 86 ? 20.78000 -35.78200 21.22200 1.000 21.75000 66 PHE A CA 1
ATOM 1238 C C . PHE A 1 86 ? 21.07200 -34.62100 22.16400 1.000 21.19000 66 PHE A C 1
ATOM 1239 O O . PHE A 1 86 ? 21.86200 -33.72000 21.85400 1.000 23.17000 66 PHE A O 1
ATOM 1256 N N . THR A 1 87 ? 20.44100 -34.66300 23.34000 1.000 21.29000 67 THR A N 1
ATOM 1257 C CA . THR A 1 87 ? 20.67600 -33.66300 24.36800 1.000 21.60000 67 THR A CA 1
ATOM 1258 C C . THR A 1 87 ? 21.61900 -34.14900 25.45000 1.000 22.52000 67 THR A C 1
ATOM 1259 O O . THR A 1 87 ? 21.96500 -33.37300 26.35500 1.000 22.95000 67 THR A O 1
ATOM 1270 N N . CYS A 1 88 ? 22.04700 -35.41000 25.37100 1.000 21.65000 68 CYS A N 1
ATOM 1271 C CA . CYS A 1 88 ? 22.98400 -35.99800 26.31600 1.000 22.68000 68 CYS A CA 1
ATOM 1272 C C . CYS A 1 88 ? 23.72100 -37.13100 25.62100 1.000 22.28000 68 CYS A C 1
ATOM 1273 O O . CYS A 1 88 ? 23.10300 -37.93100 24.91700 1.000 23.24000 68 CYS A O 1
ATOM 1280 N N . ALA A 1 89 ? 25.04500 -37.15800 25.79100 1.000 25.93000 69 ALA A N 1
ATOM 1281 C CA . ALA A 1 89 ? 25.88100 -38.26200 25.33300 1.000 28.00000 69 ALA A CA 1
ATOM 1282 C C . ALA A 1 89 ? 26.57800 -38.95100 26.50200 1.000 26.78000 69 ALA A C 1
ATOM 1283 O O . ALA A 1 89 ? 27.60100 -39.62800 26.31500 1.000 26.92000 69 ALA A O 1
ATOM 1290 N N . GLY A 1 90 ? 26.02500 -38.81500 27.70400 1.000 26.19000 70 GLY A N 1
ATOM 1291 C CA . GLY A 1 90 ? 26.61500 -39.45200 28.85200 1.000 28.54000 70 GLY A CA 1
ATOM 1292 C C . GLY A 1 90 ? 27.99400 -38.89700 29.09800 1.000 27.82000 70 GLY A C 1
ATOM 1293 O O . GLY A 1 90 ? 28.22300 -37.70200 28.97700 1.000 29.19000 70 GLY A O 1
ATOM 1297 N N . CYS A 1 91 ? 28.92700 -39.79200 29.43000 1.000 31.54000 71 CYS A N 1
ATOM 1298 C CA . CYS A 1 91 ? 30.30800 -39.44600 29.72900 1.000 33.23000 71 CYS A CA 1
ATOM 1299 C C . CYS A 1 91 ? 31.20600 -39.46400 28.49800 1.000 29.57000 71 CYS A C 1
ATOM 1300 O O . CYS A 1 91 ? 32.43100 -39.44500 28.63800 1.000 30.10000 71 CYS A O 1
ATOM 1308 N N . GLU A 1 92 ? 30.64200 -39.50400 27.29400 1.000 31.40000 72 GLU A N 1
ATOM 1309 C CA . GLU A 1 92 ? 31.50100 -39.62400 26.11800 1.000 39.31000 72 GLU A CA 1
ATOM 1310 C C . GLU A 1 92 ? 32.53200 -38.49900 26.05200 1.000 33.81000 72 GLU A C 1
ATOM 1311 O O . GLU A 1 92 ? 33.70400 -38.73700 25.73600 1.000 33.87000 72 GLU A O 1
ATOM 1323 N N . HIS A 1 93 ? 32.11900 -37.26700 26.35000 1.000 35.22000 73 HIS A N 1
ATOM 1324 C CA . HIS A 1 93 ? 33.02200 -36.12500 26.23100 1.000 37.19000 73 HIS A CA 1
ATOM 1325 C C . HIS A 1 93 ? 34.14700 -36.17100 27.26100 1.000 36.99000 73 HIS A C 1
ATOM 1326 O O . HIS A 1 93 ? 35.14500 -35.46000 27.10100 1.000 38.39000 73 HIS A O 1
ATOM 1340 N N . LEU A 1 94 ? 34.00900 -36.98200 28.31500 1.000 37.40000 74 LEU A N 1
ATOM 1341 C CA . LEU A 1 94 ? 35.00100 -37.01300 29.38200 1.000 39.46000 74 LEU A CA 1
ATOM 1342 C C . LEU A 1 94 ? 36.18300 -37.92200 29.08700 1.000 45.15000 74 LEU A C 1
ATOM 1343 O O . LEU A 1 94 ? 37.22100 -37.79800 29.75500 1.000 46.96000 74 LEU A O 1
ATOM 1359 N N . SER A 1 95 ? 36.04700 -38.84300 28.14200 1.000 47.40000 75 SER A N 1
ATOM 1360 C CA . SER A 1 95 ? 37.10800 -39.80400 27.87900 1.000 52.75000 75 SER A CA 1
ATOM 1361 C C . SER A 1 95 ? 38.01500 -39.30600 26.76400 1.000 54.95000 75 SER A C 1
ATOM 1362 O O . SER A 1 95 ? 37.58400 -38.53400 25.90700 1.000 51.52000 75 SER A O 1
ATOM 1370 N N . PRO A 1 96 ? 39.28100 -39.72900 26.72400 1.000 62.23000 76 PRO A N 1
ATOM 1371 C CA . PRO A 1 96 ? 40.12100 -39.31000 25.59300 1.000 62.97000 76 PRO A CA 1
ATOM 1372 C C . PRO A 1 96 ? 39.60400 -39.84000 24.27200 1.000 60.49000 76 PRO A C 1
ATOM 1373 O O . PRO A 1 96 ? 39.80400 -39.18600 23.24200 1.000 58.75000 76 PRO A O 1
ATOM 1384 N N . ASP A 1 97 ? 38.91300 -40.98700 24.28200 1.000 58.90000 77 ASP A N 1
ATOM 1385 C CA . ASP A 1 97 ? 38.29800 -41.52800 23.07400 1.000 57.74000 77 ASP A CA 1
ATOM 1386 C C . ASP A 1 97 ? 37.17900 -40.65400 22.53600 1.000 50.01000 77 ASP A C 1
ATOM 1387 O O . ASP A 1 97 ? 36.79800 -40.81400 21.37500 1.000 49.63000 77 ASP A O 1
ATOM 1396 N N . GLY A 1 98 ? 36.61400 -39.76900 23.35400 1.000 43.45000 78 GLY A N 1
ATOM 1397 C CA . GLY A 1 98 ? 35.41800 -39.06200 22.93300 1.000 40.07000 78 GLY A CA 1
ATOM 1398 C C . GLY A 1 98 ? 35.62200 -38.22400 21.68500 1.000 38.12000 78 GLY A C 1
ATOM 1399 O O . GLY A 1 98 ? 34.77100 -38.21900 20.78600 1.000 36.79000 78 GLY A O 1
ATOM 1403 N N . TYR A 1 99 ? 36.73800 -37.48200 21.61500 1.000 35.31000 79 TYR A N 1
ATOM 1404 C CA . TYR A 1 99 ? 36.93000 -36.61500 20.45100 1.000 34.79000 79 TYR A CA 1
ATOM 1405 C C . TYR A 1 99 ? 37.13400 -37.42700 19.18200 1.000 32.72000 79 TYR A C 1
ATOM 1406 O O . TYR A 1 99 ? 36.46000 -37.14100 18.17900 1.000 31.17000 79 TYR A O 1
ATOM 1424 N N . PRO A 1 100 ? 38.00400 -38.43600 19.14200 1.000 34.60000 80 PRO A N 1
ATOM 1425 C CA . PRO A 1 100 ? 38.08700 -39.24800 17.91600 1.000 34.98000 80 PRO A CA 1
ATOM 1426 C C . PRO A 1 100 ? 36.77100 -39.90400 17.53200 1.000 35.17000 80 PRO A C 1
ATOM 1427 O O . PRO A 1 100 ? 36.46700 -39.99100 16.33300 1.000 33.17000 80 PRO A O 1
ATOM 1438 N N . SER A 1 101 ? 35.98700 -40.38500 18.50900 1.000 35.43000 81 SER A N 1
ATOM 1439 C CA . SER A 1 101 ? 34.67900 -40.96900 18.19300 1.000 34.39000 81 SER A CA 1
ATOM 1440 C C . SER A 1 101 ? 33.77500 -39.95600 17.52600 1.000 32.15000 81 SER A C 1
ATOM 1441 O O . SER A 1 101 ? 33.05100 -40.28300 16.57800 1.000 32.65000 81 SER A O 1
ATOM 1449 N N . LEU A 1 102 ? 33.77200 -38.73000 18.04300 1.000 31.91000 82 LEU A N 1
ATOM 1450 C CA . LEU A 1 102 ? 32.94500 -37.67600 17.47300 1.000 33.43000 82 LEU A CA 1
ATOM 1451 C C . LEU A 1 102 ? 33.37900 -37.35800 16.05200 1.000 31.08000 82 LEU A C 1
ATOM 1452 O O . LEU A 1 102 ? 32.55000 -37.25000 15.14700 1.000 30.14000 82 LEU A O 1
ATOM 1468 N N . ARG A 1 103 ? 34.68600 -37.20800 15.83300 1.000 29.27000 83 ARG A N 1
ATOM 1469 C CA . ARG A 1 103 ? 35.15600 -36.89200 14.49300 1.000 29.35000 83 ARG A CA 1
ATOM 1470 C C . ARG A 1 103 ? 34.85100 -38.03100 13.53500 1.000 30.23000 83 ARG A C 1
ATOM 1471 O O . ARG A 1 103 ? 34.53600 -37.79400 12.36600 1.000 31.52000 83 ARG A O 1
ATOM 1492 N N . SER A 1 104 ? 34.95100 -39.28200 14.00100 1.000 31.53000 84 SER A N 1
ATOM 1493 C CA . SER A 1 104 ? 34.58700 -40.39900 13.13400 1.000 33.27000 84 SER A CA 1
ATOM 1494 C C . SER A 1 104 ? 33.13200 -40.30500 12.69700 1.000 31.37000 84 SER A C 1
ATOM 1495 O O . SER A 1 104 ? 32.80200 -40.56700 11.53200 1.000 32.93000 84 SER A O 1
ATOM 1503 N N . THR A 1 105 ? 32.24700 -39.96700 13.63100 1.000 30.50000 85 THR A N 1
ATOM 1504 C CA . THR A 1 105 ? 30.82500 -39.80500 13.31900 1.000 29.79000 85 THR A CA 1
ATOM 1505 C C . THR A 1 105 ? 30.60300 -38.66700 12.32500 1.000 30.30000 85 THR A C 1
ATOM 1506 O O . THR A 1 105 ? 29.87700 -38.82200 11.33600 1.000 30.59000 85 THR A O 1
ATOM 1517 N N . LEU A 1 106 ? 31.23100 -37.51400 12.56100 1.000 29.49000 86 LEU A N 1
ATOM 1518 C CA . LEU A 1 106 ? 31.03000 -36.40400 11.64200 1.000 29.54000 86 LEU A CA 1
ATOM 1519 C C . LEU A 1 106 ? 31.63000 -36.70300 10.27500 1.000 31.60000 86 LEU A C 1
ATOM 1520 O O . LEU A 1 106 ? 31.06200 -36.29600 9.26100 1.000 31.62000 86 LEU A O 1
ATOM 1536 N N . ASP A 1 107 ? 32.75400 -37.43000 10.21600 1.000 32.64000 87 ASP A N 1
ATOM 1537 C CA . ASP A 1 107 ? 33.28000 -37.85600 8.92200 1.000 34.23000 87 ASP A CA 1
ATOM 1538 C C . ASP A 1 107 ? 32.27600 -38.71900 8.18400 1.000 33.68000 87 ASP A C 1
ATOM 1539 O O . ASP A 1 107 ? 32.13600 -38.62500 6.95900 1.000 33.62000 87 ASP A O 1
ATOM 1548 N N . TYR A 1 108 ? 31.60700 -39.60300 8.90700 1.000 32.88000 88 TYR A N 1
ATOM 1549 C CA . TYR A 1 108 ? 30.58300 -40.42400 8.28800 1.000 34.54000 88 TYR A CA 1
ATOM 1550 C C . TYR A 1 108 ? 29.50300 -39.54700 7.66400 1.000 33.44000 88 TYR A C 1
ATOM 1551 O O . TYR A 1 108 ? 29.14200 -39.71900 6.50000 1.000 35.44000 88 TYR A O 1
ATOM 1569 N N . LEU A 1 109 ? 29.02200 -38.55600 8.40800 1.000 31.27000 89 LEU A N 1
ATOM 1570 C CA . LEU A 1 109 ? 27.99600 -37.66300 7.87600 1.000 30.05000 89 LEU A CA 1
ATOM 1571 C C . LEU A 1 109 ? 28.51500 -36.87100 6.68600 1.000 31.91000 89 LEU A C 1
ATOM 1572 O O . LEU A 1 109 ? 27.83500 -36.75900 5.65700 1.000 32.29000 89 LEU A O 1
ATOM 1588 N N . ALA A 1 110 ? 29.72200 -36.30600 6.81500 1.000 32.10000 90 ALA A N 1
ATOM 1589 C CA . ALA A 1 110 ? 30.23700 -35.36900 5.82100 1.000 33.48000 90 ALA A CA 1
ATOM 1590 C C . ALA A 1 110 ? 30.71200 -36.07000 4.55700 1.000 34.89000 90 ALA A C 1
ATOM 1591 O O . ALA A 1 110 ? 30.52400 -35.55100 3.45100 1.000 35.53000 90 ALA A O 1
ATOM 1598 N N . SER A 1 111 ? 31.34600 -37.23600 4.69400 1.000 37.48000 91 SER A N 1
ATOM 1599 C CA . SER A 1 111 ? 32.09300 -37.83100 3.59300 1.000 40.81000 91 SER A CA 1
ATOM 1600 C C . SER A 1 111 ? 31.52100 -39.14300 3.08600 1.000 41.00000 91 SER A C 1
ATOM 1601 O O . SER A 1 111 ? 31.77400 -39.49900 1.92900 1.000 42.33000 91 SER A O 1
ATOM 1609 N N . ASP A 1 112 ? 30.77900 -39.87400 3.91400 1.000 40.95000 92 ASP A N 1
ATOM 1610 C CA A ASP A 1 112 ? 30.15100 -41.11900 3.48700 0.490 42.03000 92 ASP A CA 1
ATOM 1611 C CA B ASP A 1 112 ? 30.14600 -41.12400 3.50700 0.510 41.23000 92 ASP A CA 1
ATOM 1612 C C . ASP A 1 112 ? 28.70600 -40.87900 3.06600 1.000 40.68000 92 ASP A C 1
ATOM 1613 O O . ASP A 1 112 ? 28.35800 -41.09100 1.89900 1.000 42.24000 92 ASP A O 1
ATOM 1630 N N . LEU A 1 113 ? 27.85900 -40.41300 3.99000 1.000 37.48000 93 LEU A N 1
ATOM 1631 C CA . LEU A 1 113 ? 26.49400 -40.03400 3.62200 1.000 36.70000 93 LEU A CA 1
ATOM 1632 C C . LEU A 1 113 ? 26.47800 -38.80600 2.72400 1.000 37.20000 93 LEU A C 1
ATOM 1633 O O . LEU A 1 113 ? 25.58500 -38.66400 1.87500 1.000 38.75000 93 LEU A O 1
ATOM 1649 N N . GLU A 1 114 ? 27.43600 -37.90200 2.92600 1.000 35.70000 94 GLU A N 1
ATOM 1650 C CA . GLU A 1 114 ? 27.52900 -36.64300 2.19100 1.000 37.23000 94 GLU A CA 1
ATOM 1651 C C . GLU A 1 114 ? 26.27600 -35.79300 2.37300 1.000 36.17000 94 GLU A C 1
ATOM 1652 O O . GLU A 1 114 ? 25.70100 -35.27600 1.41000 1.000 37.54000 94 GLU A O 1
ATOM 1664 N N . VAL A 1 115 ? 25.86400 -35.62700 3.63400 1.000 33.31000 95 VAL A N 1
ATOM 1665 C CA . VAL A 1 115 ? 24.76600 -34.71600 3.91000 1.000 33.53000 95 VAL A CA 1
ATOM 1666 C C . VAL A 1 115 ? 25.22100 -33.27400 3.70300 1.000 31.13000 95 VAL A C 1
ATOM 1667 O O . VAL A 1 115 ? 26.41700 -32.94600 3.68800 1.000 33.64000 95 VAL A O 1
ATOM 1680 N N . ASP A 1 116 ? 24.23400 -32.40700 3.49200 1.000 31.82000 96 ASP A N 1
ATOM 1681 C CA . ASP A 1 116 ? 24.46100 -30.97900 3.32600 1.000 32.75000 96 ASP A CA 1
ATOM 1682 C C . ASP A 1 116 ? 24.54800 -30.23300 4.64900 1.000 31.52000 96 ASP A C 1
ATOM 1683 O O . ASP A 1 116 ? 25.14600 -29.14700 4.70100 1.000 31.38000 96 ASP A O 1
ATOM 1692 N N . GLY A 1 117 ? 23.94600 -30.77400 5.69900 1.000 29.71000 97 GLY A N 1
ATOM 1693 C CA . GLY A 1 117 ? 23.95200 -30.13400 6.99600 1.000 28.31000 97 GLY A CA 1
ATOM 1694 C C . GLY A 1 117 ? 23.59700 -31.13300 8.07300 1.000 26.97000 97 GLY A C 1
ATOM 1695 O O . GLY A 1 117 ? 23.22600 -32.28300 7.80200 1.000 26.26000 97 GLY A O 1
ATOM 1699 N N . VAL A 1 118 ? 23.70200 -30.66400 9.31300 1.000 25.55000 98 VAL A N 1
ATOM 1700 C CA . VAL A 1 118 ? 23.46400 -31.49200 10.49100 1.000 25.52000 98 VAL A CA 1
ATOM 1701 C C . VAL A 1 118 ? 22.66900 -30.67400 11.49300 1.000 27.38000 98 VAL A C 1
ATOM 1702 O O . VAL A 1 118 ? 22.99900 -29.50800 11.75600 1.000 27.68000 98 VAL A O 1
ATOM 1715 N N . VAL A 1 119 ? 21.61700 -31.28500 12.03600 1.000 25.08000 99 VAL A N 1
ATOM 1716 C CA . VAL A 1 119 ? 20.74900 -30.68000 13.03300 1.000 24.21000 99 VAL A CA 1
ATOM 1717 C C . VAL A 1 119 ? 21.13300 -31.27100 14.37900 1.00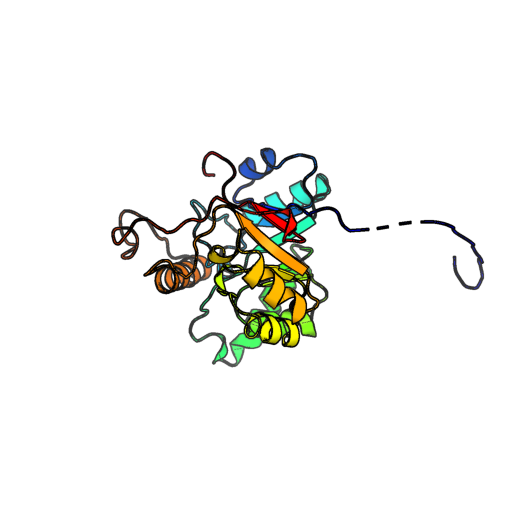0 24.11000 99 VAL A C 1
ATOM 1718 O O . VAL A 1 119 ? 20.95000 -32.46800 14.61400 1.000 24.44000 99 VAL A O 1
ATOM 1731 N N . VAL A 1 120 ? 21.67700 -30.43400 15.26400 1.000 23.93000 100 VAL A N 1
ATOM 1732 C CA . VAL A 1 120 ? 22.23900 -30.88200 16.53000 1.000 23.12000 100 VAL A CA 1
ATOM 1733 C C . VAL A 1 120 ? 21.71600 -29.99400 17.65000 1.000 22.24000 100 VAL A C 1
ATOM 1734 O O . VAL A 1 120 ? 21.26800 -28.87500 17.42500 1.000 23.43000 100 VAL A O 1
ATOM 1747 N N . ALA A 1 121 ? 21.83000 -30.49000 18.87000 1.000 23.95000 101 ALA A N 1
ATOM 1748 C CA . ALA A 1 121 ? 21.54700 -29.70900 20.06400 1.000 22.86000 101 ALA A CA 1
ATOM 1749 C C . ALA A 1 121 ? 22.77400 -29.40100 20.90600 1.000 23.41000 101 ALA A C 1
ATOM 1750 O O . ALA A 1 121 ? 22.84900 -28.33500 21.50900 1.000 23.92000 101 ALA A O 1
ATOM 1757 N N . ASP A 1 122 ? 23.71500 -30.32600 20.99900 1.000 23.05000 102 ASP A N 1
ATOM 1758 C CA . ASP A 1 122 ? 24.80500 -30.20900 21.94200 1.000 23.91000 102 ASP A CA 1
ATOM 1759 C C . ASP A 1 122 ? 25.72500 -29.07100 21.52600 1.000 23.73000 102 ASP A C 1
ATOM 1760 O O . ASP A 1 122 ? 26.24400 -29.08800 20.40700 1.000 23.62000 102 ASP A O 1
ATOM 1769 N N . PRO A 1 123 ? 25.93000 -28.06500 22.37500 1.000 23.52000 103 PRO A N 1
ATOM 1770 C CA . PRO A 1 123 ? 26.82400 -26.95000 22.03200 1.000 24.80000 103 PRO A CA 1
ATOM 1771 C C . PRO A 1 123 ? 28.22300 -27.37500 21.62300 1.000 25.60000 103 PRO A C 1
ATOM 1772 O O . PRO A 1 123 ? 28.88900 -26.70900 20.80800 1.000 25.50000 103 PRO A O 1
ATOM 1783 N N . TYR A 1 124 ? 28.71600 -28.45800 22.19700 1.000 25.81000 104 TYR A N 1
ATOM 1784 C CA . TYR A 1 124 ? 30.05400 -28.89900 21.82800 1.000 26.58000 104 TYR A CA 1
ATOM 1785 C C . TYR A 1 124 ? 30.08400 -29.38400 20.38300 1.000 26.82000 104 TYR A C 1
ATOM 1786 O O . TYR A 1 124 ? 31.05500 -29.13100 19.65700 1.000 26.29000 104 TYR A O 1
ATOM 1804 N N . LEU A 1 125 ? 29.02800 -30.09000 19.95000 1.000 25.47000 105 LEU A N 1
ATOM 1805 C CA . LEU A 1 125 ? 28.94500 -30.51800 18.55800 1.000 26.36000 105 LEU A CA 1
ATOM 1806 C C . LEU A 1 125 ? 28.83800 -29.33100 17.61700 1.000 26.33000 105 LEU A C 1
ATOM 1807 O O . LEU A 1 125 ? 29.39400 -29.36000 16.51500 1.000 27.77000 105 LEU A O 1
ATOM 1823 N N . VAL A 1 126 ? 28.06200 -28.31200 17.99700 1.000 26.02000 106 VAL A N 1
ATOM 1824 C CA . VAL A 1 126 ? 27.98100 -27.09700 17.18800 1.000 26.40000 106 VAL A CA 1
ATOM 1825 C C . VAL A 1 126 ? 29.37800 -26.56800 16.92800 1.000 27.02000 106 VAL A C 1
ATOM 1826 O O . VAL A 1 126 ? 29.74800 -26.23400 15.79700 1.000 27.46000 106 VAL A O 1
ATOM 1839 N N . GLU A 1 127 ? 30.16800 -26.47000 17.99000 1.000 27.00000 107 GLU A N 1
ATOM 1840 C CA . GLU A 1 127 ? 31.49600 -25.88200 17.88400 1.000 28.31000 107 GLU A CA 1
ATOM 1841 C C . GLU A 1 127 ? 32.41000 -26.72500 16.99500 1.000 28.28000 107 GLU A C 1
ATOM 1842 O O . GLU A 1 127 ? 33.12600 -26.19400 16.13200 1.000 29.19000 107 GLU A O 1
ATOM 1854 N N . VAL A 1 128 ? 32.42000 -28.03900 17.20200 1.000 27.46000 108 VAL A N 1
ATOM 1855 C CA . VAL A 1 128 ? 33.29700 -28.89700 16.40600 1.000 28.45000 108 VAL A CA 1
ATOM 1856 C C . VAL A 1 128 ? 32.87300 -28.88300 14.94200 1.000 28.61000 108 VAL A C 1
ATOM 1857 O O . VAL A 1 128 ? 33.72100 -28.79400 14.04200 1.000 28.69000 108 VAL A O 1
ATOM 1870 N N . LEU A 1 129 ? 31.56100 -28.98900 14.67800 1.000 28.28000 109 LEU A N 1
ATOM 1871 C CA . LEU A 1 129 ? 31.06600 -28.96800 13.30100 1.000 28.18000 109 LEU A CA 1
ATOM 1872 C C . LEU A 1 129 ? 31.44100 -27.68000 12.59700 1.000 31.43000 109 LEU A C 1
ATOM 1873 O O . LEU A 1 129 ? 31.91900 -27.70200 11.45600 1.000 31.75000 109 LEU A O 1
ATOM 1889 N N . ALA A 1 130 ? 31.22400 -26.54100 13.25900 1.000 30.64000 110 ALA A N 1
ATOM 1890 C CA . ALA A 1 130 ? 31.49100 -25.25100 12.62200 1.000 32.30000 110 ALA A CA 1
ATOM 1891 C C . ALA A 1 130 ? 32.98100 -25.04000 12.37300 1.000 32.73000 110 ALA A C 1
ATOM 1892 O O . ALA A 1 130 ? 33.37000 -24.43200 11.37200 1.000 36.54000 110 ALA A O 1
ATOM 1899 N N . THR A 1 131 ? 33.81900 -25.50500 13.29200 1.000 30.78000 111 THR A N 1
ATOM 1900 C CA . THR A 1 131 ? 35.25600 -25.29800 13.18300 1.000 30.92000 111 THR A CA 1
ATOM 1901 C C . THR A 1 131 ? 35.89700 -26.22000 12.15200 1.000 30.57000 111 THR A C 1
ATOM 1902 O O . THR A 1 131 ? 36.75000 -25.78000 11.37500 1.000 34.41000 111 THR A O 1
ATOM 1913 N N . GLU A 1 132 ? 35.52800 -27.49900 12.13500 1.000 29.75000 112 GLU A N 1
ATOM 1914 C CA . GLU A 1 132 ? 36.29000 -28.50300 11.39600 1.000 31.05000 112 GLU A CA 1
ATOM 1915 C C . GLU A 1 132 ? 35.64400 -28.98600 10.10200 1.000 31.19000 112 GLU A C 1
ATOM 1916 O O . GLU A 1 132 ? 36.32200 -29.67100 9.31400 1.000 31.99000 112 GLU A O 1
ATOM 1928 N N . TYR A 1 133 ? 34.37000 -28.67400 9.86500 1.000 32.85000 113 TYR A N 1
ATOM 1929 C CA . TYR A 1 133 ? 33.63300 -29.17100 8.71300 1.000 32.37000 113 TYR A CA 1
ATOM 1930 C C . TYR A 1 133 ? 33.07000 -27.99500 7.92800 1.000 33.97000 113 TYR A C 1
ATOM 1931 O O . TYR A 1 133 ? 33.18800 -26.83400 8.33100 1.000 34.59000 113 TYR A O 1
ATOM 1949 N N . ASP A 1 134 ? 32.47700 -28.31400 6.78100 1.000 36.06000 114 ASP A N 1
ATOM 1950 C CA . ASP A 1 134 ? 31.87700 -27.33500 5.87700 1.000 36.69000 114 ASP A CA 1
ATOM 1951 C C . ASP A 1 134 ? 30.43900 -27.73100 5.57600 1.000 36.64000 114 ASP A C 1
ATOM 1952 O O . ASP A 1 134 ? 30.00500 -27.79500 4.43000 1.000 42.44000 114 ASP A O 1
ATOM 1961 N N . LEU A 1 135 ? 29.71100 -28.05700 6.62200 1.000 34.20000 115 LEU A N 1
ATOM 1962 C CA . LEU A 1 135 ? 28.30300 -28.42700 6.58600 1.000 34.61000 115 LEU A CA 1
ATOM 1963 C C . LEU A 1 135 ? 27.47600 -27.29500 7.18500 1.000 34.50000 115 LEU A C 1
ATOM 1964 O O . LEU A 1 135 ? 27.97700 -26.50900 8.00000 1.000 35.12000 115 LEU A O 1
ATOM 1980 N N . THR A 1 136 ? 26.19800 -27.22700 6.80100 1.000 32.50000 116 THR A N 1
ATOM 1981 C CA . THR A 1 136 ? 25.26800 -26.32300 7.46900 1.000 29.74000 116 THR A CA 1
ATOM 1982 C C . THR A 1 136 ? 25.04900 -26.80200 8.89700 1.000 28.68000 116 THR A C 1
ATOM 1983 O O . THR A 1 136 ? 24.66900 -27.95400 9.11300 1.000 30.32000 116 THR A O 1
ATOM 1994 N N . VAL A 1 137 ? 25.26700 -25.92500 9.86900 1.000 27.11000 117 VAL A N 1
ATOM 1995 C CA . VAL A 1 137 ? 25.11200 -26.26600 11.28100 1.000 27.21000 117 VAL A CA 1
ATOM 1996 C C . VAL A 1 137 ? 23.78300 -25.69800 11.76300 1.000 26.21000 117 VAL A C 1
ATOM 1997 O O . VAL A 1 137 ? 23.62100 -24.47600 11.87400 1.000 27.85000 117 VAL A O 1
ATOM 2010 N N . VAL A 1 138 ? 22.82800 -26.58900 12.03300 1.000 26.28000 118 VAL A N 1
ATOM 2011 C CA . VAL A 1 138 ? 21.46600 -26.22900 12.43400 1.000 26.01000 118 VAL A CA 1
ATOM 2012 C C . VAL A 1 138 ? 21.29200 -26.60900 13.89900 1.000 25.23000 118 VAL A C 1
ATOM 2013 O O . VAL A 1 138 ? 21.49400 -27.77000 14.27400 1.000 25.56000 118 VAL A O 1
ATOM 2026 N N . VAL A 1 139 ? 20.90100 -25.64600 14.72600 1.000 24.41000 119 VAL A N 1
ATOM 2027 C CA . VAL A 1 139 ? 20.56300 -25.94200 16.11300 1.000 23.77000 119 VAL A CA 1
ATOM 2028 C C . VAL A 1 139 ? 19.12100 -26.43400 16.17000 1.000 22.72000 119 VAL A C 1
ATOM 2029 O O . VAL A 1 139 ? 18.18300 -25.72800 15.76900 1.000 24.02000 119 VAL A O 1
ATOM 2042 N N . SER A 1 140 ? 18.94800 -27.64200 16.68400 1.000 22.75000 120 SER A N 1
ATOM 2043 C CA . SER A 1 140 ? 17.64200 -28.26100 16.80800 1.000 21.58000 120 SER A CA 1
ATOM 2044 C C . SER A 1 140 ? 16.76100 -27.52400 17.80200 1.000 22.30000 120 SER A C 1
ATOM 2045 O O . SER A 1 140 ? 17.23200 -26.93100 18.76400 1.000 24.28000 120 SER A O 1
ATOM 2053 N N . HIS A 1 141 ? 15.44500 -27.62500 17.58700 1.000 23.54000 121 HIS A N 1
ATOM 2054 C CA . HIS A 1 141 ? 14.49900 -27.17700 18.59400 1.000 24.92000 121 HIS A CA 1
ATOM 2055 C C . HIS A 1 141 ? 14.68000 -27.90600 19.92200 1.000 25.02000 121 HIS A C 1
ATOM 2056 O O . HIS A 1 141 ? 14.24800 -27.39000 20.95100 1.000 26.36000 121 HIS A O 1
ATOM 2070 N N . THR A 1 142 ? 15.32400 -29.08400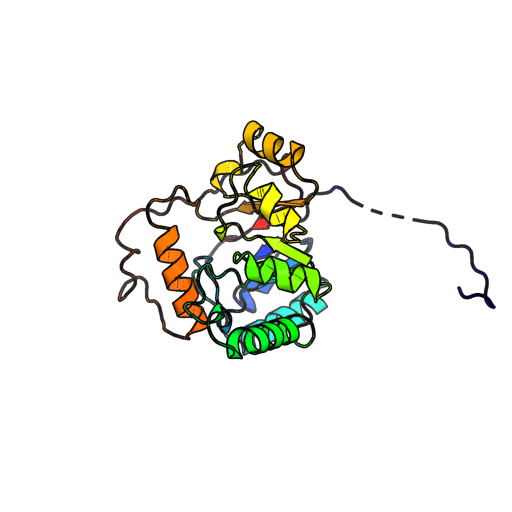 19.94400 1.000 23.59000 122 THR A N 1
ATOM 2071 C CA . THR A 1 142 ? 15.51000 -29.75500 21.23300 1.000 23.80000 122 THR A CA 1
ATOM 2072 C C . THR A 1 142 ? 16.53200 -29.06000 22.12800 1.000 23.57000 122 THR A C 1
ATOM 2073 O O . THR A 1 142 ? 16.63200 -29.40800 23.30900 1.000 24.04000 122 THR A O 1
ATOM 2084 N N . ALA A 1 143 ? 17.28200 -28.09200 21.60100 1.000 22.91000 123 ALA A N 1
ATOM 2085 C CA . ALA A 1 143 ? 18.14100 -27.27500 22.44100 1.000 23.27000 123 ALA A CA 1
ATOM 2086 C C . ALA A 1 143 ? 17.37500 -26.18400 23.19200 1.000 23.91000 123 ALA A C 1
ATOM 2087 O O . ALA A 1 143 ? 17.96900 -25.49700 24.03800 1.000 26.26000 123 ALA A O 1
ATOM 2094 N N . ALA A 1 144 ? 16.09900 -25.98400 22.86900 1.000 24.18000 124 ALA A N 1
ATOM 2095 C CA . ALA A 1 144 ? 15.20900 -25.07800 23.61000 1.000 26.16000 124 ALA A CA 1
ATOM 2096 C C . ALA A 1 144 ? 15.68900 -23.62200 23.58800 1.000 27.10000 124 ALA A C 1
ATOM 2097 O O . ALA A 1 144 ? 15.61900 -22.91900 24.59400 1.000 28.51000 124 ALA A O 1
ATOM 2104 N N . VAL A 1 145 ? 16.13300 -23.14900 22.42700 1.000 27.17000 125 VAL A N 1
ATOM 2105 C CA . VAL A 1 145 ? 16.55200 -21.75800 22.28300 1.000 27.15000 125 VAL A CA 1
ATOM 2106 C C . VAL A 1 145 ? 15.30300 -20.87800 22.26700 1.000 28.06000 125 VAL A C 1
ATOM 2107 O O . VAL A 1 145 ? 14.53400 -20.88300 21.30400 1.000 29.16000 125 VAL A O 1
ATOM 2120 N N . ASP A 1 146 ? 15.10800 -20.10200 23.32000 1.000 28.08000 126 ASP A N 1
ATOM 2121 C CA . ASP A 1 146 ? 13.88800 -19.31600 23.42600 1.000 29.60000 126 ASP A CA 1
ATOM 2122 C C . ASP A 1 146 ? 14.15500 -17.87000 23.79200 1.000 30.15000 126 ASP A C 1
ATOM 2123 O O . ASP A 1 146 ? 13.19900 -17.12800 24.07900 1.000 31.99000 126 ASP A O 1
ATOM 2132 N N . THR A 1 147 ? 15.41500 -17.44300 23.78300 1.000 30.84000 127 THR A N 1
ATOM 2133 C CA . THR A 1 147 ? 15.76600 -16.09800 24.19300 1.000 31.92000 127 THR A CA 1
ATOM 2134 C C . THR A 1 147 ? 16.84600 -15.56700 23.26600 1.000 32.94000 127 THR A C 1
ATOM 2135 O O . THR A 1 147 ? 17.60600 -16.34200 22.67300 1.000 30.65000 127 THR A O 1
ATOM 2146 N N . PRO A 1 148 ? 16.94900 -14.24500 23.13900 1.000 33.49000 128 PRO A N 1
ATOM 2147 C CA . PRO A 1 148 ? 18.08400 -13.67900 22.39300 1.000 35.22000 128 PRO A CA 1
ATOM 2148 C C . PRO A 1 148 ? 19.43400 -14.10900 22.93400 1.000 34.31000 128 PRO A C 1
ATOM 2149 O O . PRO A 1 148 ? 20.35700 -14.35300 22.15300 1.000 34.55000 128 PRO A O 1
ATOM 2160 N N A GLU A 1 149 ? 19.58500 -14.21500 24.25500 0.420 34.79000 129 GLU A N 1
ATOM 2161 N N B GLU A 1 149 ? 19.56200 -14.18900 24.26300 0.580 34.41000 129 GLU A N 1
ATOM 2162 C CA A GLU A 1 149 ? 20.88700 -14.56900 24.81200 0.420 35.27000 129 GLU A CA 1
ATOM 2163 C CA B GLU A 1 149 ? 20.81800 -14.58900 24.89000 0.580 34.93000 129 GLU A CA 1
ATOM 2164 C C A GLU A 1 149 ? 21.27400 -16.00400 24.46200 0.420 32.46000 129 GLU A C 1
ATOM 2165 C C B GLU A 1 149 ? 21.24200 -15.98000 24.43600 0.580 32.07000 129 GLU A C 1
ATOM 2166 O O A GLU A 1 149 ? 22.43900 -16.27500 24.15800 0.420 32.33000 129 GLU A O 1
ATOM 2167 O O B GLU A 1 149 ? 22.39400 -16.20000 24.05200 0.580 32.08000 129 GLU A O 1
ATOM 2190 N N . LYS A 1 150 ? 20.32500 -16.94400 24.50900 1.000 31.05000 130 LYS A N 1
ATOM 2191 C CA . LYS A 1 150 ? 20.64200 -18.30700 24.10200 1.000 29.31000 130 LYS A CA 1
ATOM 2192 C C . LYS A 1 150 ? 20.98400 -18.36700 22.62500 1.000 29.72000 130 LYS A C 1
ATOM 2193 O O . LYS A 1 150 ? 21.92300 -19.06400 22.22200 1.000 29.73000 130 LYS A O 1
ATOM 2213 N N . ALA A 1 151 ? 20.22700 -17.65100 21.79900 1.000 28.50000 131 ALA A N 1
ATOM 2214 C CA . ALA A 1 151 ? 20.52700 -17.62900 20.37400 1.000 29.52000 131 ALA A CA 1
ATOM 2215 C C . ALA A 1 151 ? 21.91700 -17.07400 20.12400 1.000 29.31000 131 ALA A C 1
ATOM 2216 O O . ALA A 1 151 ? 22.67100 -17.60700 19.30300 1.000 30.02000 131 ALA A O 1
ATOM 2223 N N . TRP A 1 152 ? 22.27300 -16.00200 20.82400 1.000 29.71000 132 TRP A N 1
ATOM 2224 C CA . TRP A 1 152 ? 23.56200 -15.35700 20.58300 1.000 31.16000 132 TRP A CA 1
ATOM 2225 C C . TRP A 1 152 ? 24.72200 -16.29300 20.92100 1.000 30.89000 132 TRP A C 1
ATOM 2226 O O . TRP A 1 152 ? 25.72600 -16.34200 20.19900 1.000 30.64000 132 TRP A O 1
ATOM 2247 N N . HIS A 1 153 ? 24.60400 -17.05800 22.00600 1.000 29.47000 133 HIS A N 1
ATOM 2248 C CA . HIS A 1 153 ? 25.67000 -17.98700 22.33700 1.000 29.78000 133 HIS A CA 1
ATOM 2249 C C . HIS A 1 153 ? 25.78100 -19.10500 21.31300 1.000 29.11000 133 HIS A C 1
ATOM 2250 O O . HIS A 1 153 ? 26.90300 -19.50200 20.95800 1.000 29.35000 133 HIS A O 1
ATOM 2264 N N . PHE A 1 154 ? 24.64800 -19.62300 20.80800 1.000 27.30000 134 PHE A N 1
ATOM 2265 C CA . PHE A 1 154 ? 24.75500 -20.66300 19.78900 1.000 27.93000 134 PHE A CA 1
ATOM 2266 C C . PHE A 1 154 ? 25.34100 -20.11000 18.49100 1.000 29.62000 134 PHE A C 1
ATOM 2267 O O . PHE A 1 154 ? 26.11900 -20.79800 17.81300 1.000 29.94000 134 PHE A O 1
ATOM 2284 N N . GLU A 1 155 ? 25.02000 -18.86800 18.14700 1.000 29.77000 135 GLU A N 1
ATOM 2285 C CA . GLU A 1 155 ? 25.64200 -18.23700 16.98600 1.000 30.34000 135 GLU A CA 1
ATOM 2286 C C . GLU A 1 155 ? 27.15000 -18.13400 17.17100 1.000 29.87000 135 GLU A C 1
ATOM 2287 O O . GLU A 1 155 ? 27.93000 -18.45800 16.26300 1.000 30.32000 135 GLU A O 1
ATOM 2299 N N . ARG A 1 156 ? 27.57700 -17.69000 18.35600 1.000 28.58000 136 ARG A N 1
ATOM 2300 C CA . ARG A 1 156 ? 28.99600 -17.52900 18.63900 1.000 30.67000 136 ARG A CA 1
ATOM 2301 C C . ARG A 1 156 ? 29.73300 -18.86000 18.54700 1.000 29.60000 136 ARG A C 1
ATOM 2302 O O . ARG A 1 156 ? 30.88300 -18.90200 18.09200 1.000 32.28000 136 ARG A O 1
ATOM 2323 N N . LEU A 1 157 ? 29.07400 -19.95500 18.92200 1.000 30.03000 137 LEU A N 1
ATOM 2324 C CA . LEU A 1 157 ? 29.68500 -21.27100 18.81500 1.000 30.39000 137 LEU A CA 1
ATOM 2325 C C . LEU A 1 157 ? 29.75800 -21.76700 17.38400 1.000 31.42000 137 LEU A C 1
ATOM 2326 O O . LEU A 1 157 ? 30.51700 -22.71000 17.11500 1.000 32.52000 137 LEU A O 1
ATOM 2342 N N . GLY A 1 158 ? 28.99000 -21.16800 16.47000 1.000 30.60000 138 GLY A N 1
ATOM 2343 C CA . GLY A 1 158 ? 29.10400 -21.49000 15.05900 1.000 30.74000 138 GLY A CA 1
ATOM 2344 C C . GLY A 1 158 ? 27.82600 -21.91800 14.35700 1.000 31.17000 138 GLY A C 1
ATOM 2345 O O . GLY A 1 158 ? 27.88000 -22.41400 13.22900 1.000 33.49000 138 GLY A O 1
ATOM 2349 N N . ALA A 1 159 ? 26.67200 -21.73300 14.97700 1.000 29.12000 139 ALA A N 1
ATOM 2350 C CA . ALA A 1 159 ? 25.44200 -22.10200 14.29700 1.000 28.20000 139 ALA A CA 1
ATOM 2351 C C . ALA A 1 159 ? 25.24300 -21.25900 13.04700 1.000 27.90000 139 ALA A C 1
ATOM 2352 O O . ALA A 1 159 ? 25.51800 -20.05700 13.04000 1.000 30.93000 139 ALA A O 1
ATOM 2359 N N . ASP A 1 160 ? 24.75900 -21.90700 11.98200 1.000 30.09000 140 ASP A N 1
ATOM 2360 C CA . ASP A 1 160 ? 24.30600 -21.22800 10.76500 1.000 30.73000 140 ASP A CA 1
ATOM 2361 C C . ASP A 1 160 ? 22.81100 -20.94700 10.77700 1.000 30.10000 140 ASP A C 1
ATOM 2362 O O . ASP A 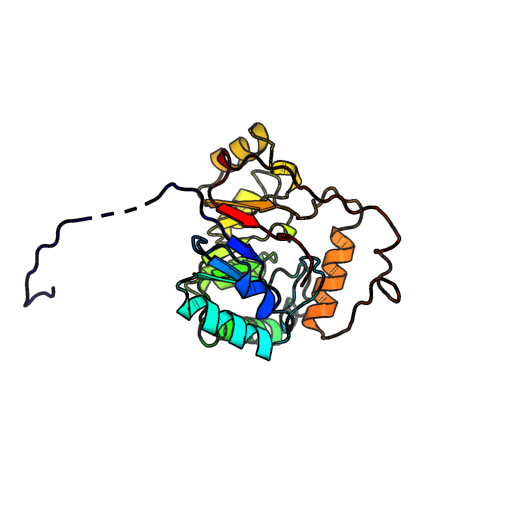1 160 ? 22.35300 -19.96100 10.17800 1.000 31.02000 140 ASP A O 1
ATOM 2371 N N . VAL A 1 161 ? 22.05700 -21.81800 11.43600 1.000 29.28000 141 VAL A N 1
ATOM 2372 C CA . VAL A 1 161 ? 20.59800 -21.78700 11.50900 1.000 28.91000 141 VAL A CA 1
ATOM 2373 C C . VAL A 1 161 ? 20.22700 -22.15100 12.93300 1.000 28.63000 141 VAL A C 1
ATOM 2374 O O . VAL A 1 161 ? 20.80300 -23.08600 13.50000 1.000 28.35000 141 VAL A O 1
ATOM 2387 N N . ILE A 1 162 ? 19.26600 -21.43700 13.51200 1.000 27.75000 142 ILE A N 1
ATOM 2388 C CA . ILE A 1 162 ? 18.75900 -21.75900 14.83800 1.000 27.18000 142 ILE A CA 1
ATOM 2389 C C . ILE A 1 162 ? 17.27100 -22.03700 14.72900 1.000 27.43000 142 ILE A C 1
ATOM 2390 O O . ILE A 1 162 ? 16.51500 -21.20800 14.21500 1.000 28.27000 142 ILE A O 1
ATOM 2406 N N . THR A 1 163 ? 16.86400 -23.21100 15.18900 1.000 26.06000 143 THR A N 1
ATOM 2407 C CA . THR A 1 163 ? 15.45600 -23.56000 15.31800 1.000 26.71000 143 THR A CA 1
ATOM 2408 C C . THR A 1 163 ? 14.99500 -23.07000 16.68600 1.000 27.07000 143 THR A C 1
ATOM 2409 O O . THR A 1 163 ? 15.57500 -23.45200 17.71100 1.000 29.26000 143 THR A O 1
ATOM 2420 N N . VAL A 1 164 ? 14.00500 -22.18400 16.70900 1.000 28.07000 144 VAL A N 1
ATOM 2421 C CA . VAL A 1 164 ? 13.53000 -21.68700 17.99400 1.000 29.06000 144 VAL A CA 1
ATOM 2422 C C . VAL A 1 164 ? 12.73400 -22.77500 18.70900 1.000 27.69000 144 VAL A C 1
ATOM 2423 O O . VAL A 1 164 ? 12.18000 -23.70300 18.10100 1.000 28.14000 144 VAL A O 1
ATOM 2436 N N . ASP A 1 165 ? 12.65800 -22.64800 20.02900 1.000 26.32000 145 ASP A N 1
ATOM 2437 C CA . ASP A 1 165 ? 11.72900 -23.48800 20.75400 1.000 25.60000 145 ASP A CA 1
ATOM 2438 C C . ASP A 1 165 ? 10.32200 -23.27100 20.19400 1.000 27.83000 145 ASP A C 1
ATOM 2439 O O . ASP A 1 165 ? 9.92500 -22.12500 19.92900 1.000 28.72000 145 ASP A O 1
ATOM 2448 N N . PRO A 1 166 ? 9.55000 -24.33800 19.99200 1.000 27.09000 146 PRO A N 1
ATOM 2449 C CA . PRO A 1 166 ? 8.23700 -24.19200 19.33900 1.000 29.79000 146 PRO A CA 1
ATOM 2450 C C . PRO A 1 166 ? 7.27200 -23.25300 20.05300 1.000 30.13000 146 PRO A C 1
ATOM 2451 O O . PRO A 1 166 ? 6.30500 -22.77500 19.42700 1.000 31.15000 146 PRO A O 1
ATOM 2462 N N . ALA A 1 167 ? 7.49100 -22.95900 21.33600 1.000 31.18000 147 ALA A N 1
ATOM 2463 C CA . ALA A 1 167 ? 6.62800 -21.99600 22.01000 1.000 33.75000 147 ALA A CA 1
ATOM 2464 C C . ALA A 1 167 ? 6.68000 -20.62600 21.35200 1.000 34.15000 147 ALA A C 1
ATOM 2465 O O . ALA A 1 167 ? 5.74300 -19.84100 21.52300 1.000 36.01000 147 ALA A O 1
ATOM 2472 N N . LEU A 1 168 ? 7.72100 -20.33500 20.57700 1.000 32.37000 148 LEU A N 1
ATOM 2473 C CA . LEU A 1 168 ? 7.86900 -19.04000 19.91600 1.000 32.35000 148 LEU A CA 1
ATOM 2474 C C . LEU A 1 168 ? 7.30000 -19.00600 18.50300 1.000 34.38000 148 LEU A C 1
ATOM 2475 O O . LEU A 1 168 ? 7.42000 -17.97700 17.82700 1.000 35.19000 148 LEU A O 1
ATOM 2491 N N . ASN A 1 169 ? 6.67000 -20.09000 18.05200 1.000 35.05000 149 ASN A N 1
ATOM 2492 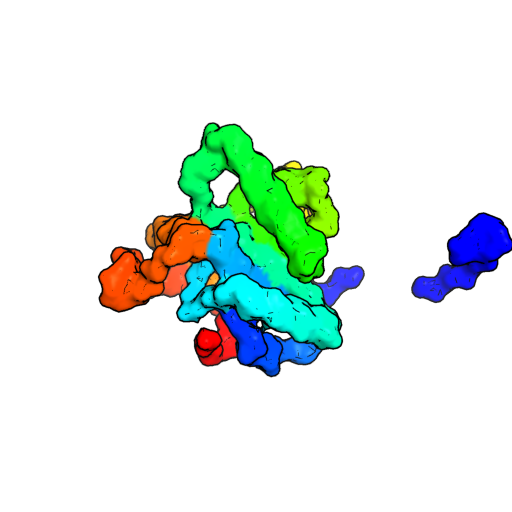C CA . ASN A 1 169 ? 6.32700 -20.23400 16.64500 1.000 35.31000 149 ASN A CA 1
ATOM 2493 C C . ASN A 1 169 ? 5.33400 -19.18900 16.16400 1.000 37.27000 149 ASN A C 1
ATOM 2494 O O . ASN A 1 169 ? 5.25900 -18.94900 14.95600 1.000 37.76000 149 ASN A O 1
ATOM 2505 N N . SER A 1 170 ? 4.55500 -18.58200 17.06100 1.000 36.59000 150 SER A N 1
ATOM 2506 C CA . SER A 1 170 ? 3.62000 -17.53200 16.66800 1.000 40.10000 150 SER A CA 1
ATOM 2507 C C . SER A 1 170 ? 3.89400 -16.22700 17.39900 1.000 40.95000 150 SER A C 1
ATOM 2508 O O . SER A 1 170 ? 3.02300 -15.35300 17.44000 1.000 44.06000 150 SER A O 1
ATOM 2516 N N . ASN A 1 171 ? 5.08100 -16.06500 17.96300 1.000 40.95000 151 ASN A N 1
ATOM 2517 C CA . ASN A 1 171 ? 5.36400 -14.96600 18.87800 1.000 42.55000 151 ASN A CA 1
ATOM 2518 C C . ASN A 1 171 ? 6.23100 -13.94000 18.15100 1.000 44.38000 151 ASN A C 1
ATOM 2519 O O . ASN A 1 171 ? 7.45800 -14.03900 18.13700 1.000 42.84000 151 ASN A O 1
ATOM 2530 N N . GLU A 1 172 ? 5.58100 -12.92400 17.57000 1.000 46.96000 152 GLU A N 1
ATOM 2531 C CA . GLU A 1 172 ? 6.32600 -11.95300 16.77000 1.000 53.90000 152 GLU A CA 1
ATOM 2532 C C . GLU A 1 172 ? 7.32800 -11.18800 17.62400 1.000 52.24000 152 GLU A C 1
ATOM 2533 O O . GLU A 1 172 ? 8.47400 -10.97700 17.21000 1.000 53.25000 152 GLU A O 1
ATOM 2545 N N . GLU A 1 173 ? 6.91400 -10.77100 18.82000 1.000 50.80000 153 GLU A N 1
ATOM 2546 C CA . GLU A 1 173 ? 7.77300 -9.96600 19.68400 1.000 51.82000 153 GLU A CA 1
ATOM 2547 C C . GLU A 1 173 ? 9.04600 -10.71900 20.04500 1.000 50.52000 153 GLU A C 1
ATOM 2548 O O . GLU A 1 173 ? 10.15200 -10.16800 19.98500 1.000 50.43000 153 GLU A O 1
ATOM 2560 N N . GLU A 1 174 ? 8.90600 -11.98100 20.44300 1.000 48.36000 154 GLU A N 1
ATOM 2561 C CA . GLU A 1 174 ? 10.06900 -12.72000 20.91000 1.000 46.87000 154 GLU A CA 1
ATOM 2562 C C . GLU A 1 174 ? 10.95000 -13.16300 19.74700 1.000 44.65000 154 GLU A C 1
ATOM 2563 O O . GLU A 1 174 ? 12.18300 -13.14400 19.85500 1.000 43.44000 154 GLU A O 1
ATOM 2575 N N . VAL A 1 175 ? 10.35700 -13.52700 18.61200 1.000 44.25000 155 VAL A N 1
ATOM 2576 C CA . VAL A 1 175 ? 11.19100 -13.83800 17.45900 1.000 42.36000 155 VAL A CA 1
ATOM 2577 C C . VAL A 1 175 ? 11.93400 -12.59000 17.00700 1.000 43.11000 155 VAL A C 1
ATOM 2578 O O . VAL A 1 175 ? 13.10900 -12.65300 16.63400 1.000 41.47000 155 VAL A O 1
ATOM 2591 N N . SER A 1 176 ? 11.27100 -11.42800 17.06800 1.000 46.50000 156 SER A N 1
ATOM 2592 C CA . SER A 1 176 ? 11.91200 -10.17800 16.67200 1.000 47.33000 156 SER A CA 1
ATOM 2593 C C . SER A 1 176 ? 13.08200 -9.84500 17.57200 1.000 46.00000 156 SER A C 1
ATOM 2594 O O . SER A 1 176 ? 14.10700 -9.34300 17.10100 1.000 47.42000 156 SER A O 1
ATOM 2602 N N . ALA A 1 177 ? 12.92600 -10.06800 18.87600 1.000 44.71000 157 ALA A N 1
ATOM 2603 C CA . ALA A 1 177 ? 14.02300 -9.82900 19.80300 1.000 43.57000 157 ALA A CA 1
ATOM 2604 C C . ALA A 1 177 ? 15.22600 -10.69700 19.46000 1.000 41.17000 157 ALA A C 1
ATOM 2605 O O . ALA A 1 177 ? 16.37100 -10.25000 19.57300 1.000 41.56000 157 ALA A O 1
ATOM 2612 N N . ILE A 1 178 ? 14.98800 -11.94400 19.04300 1.000 39.96000 158 ILE A N 1
ATOM 2613 C CA . ILE A 1 178 ? 16.09300 -12.81000 18.63200 1.000 37.90000 158 ILE A CA 1
ATOM 2614 C C . ILE A 1 178 ? 16.74600 -12.27300 17.36100 1.000 40.31000 158 ILE A C 1
ATOM 2615 O O . ILE A 1 178 ? 17.97300 -12.18700 17.27300 1.000 40.46000 158 ILE A O 1
ATOM 2631 N N . ARG A 1 179 ? 15.93900 -11.88800 16.36800 1.000 44.71000 159 ARG A N 1
ATOM 2632 C CA . ARG A 1 179 ? 16.48200 -11.33400 15.12800 1.000 49.28000 159 ARG A CA 1
ATOM 2633 C C . ARG A 1 179 ? 17.32600 -10.09300 15.37200 1.000 54.09000 159 ARG A C 1
ATOM 2634 O O . ARG A 1 179 ? 18.30400 -9.85400 14.65400 1.000 57.97000 159 ARG A O 1
ATOM 2655 N N . GLU A 1 180 ? 16.92600 -9.25200 16.32800 1.000 53.57000 160 GLU A N 1
ATOM 2656 C CA . GLU A 1 180 ? 17.70600 -8.05400 16.62000 1.000 57.26000 160 GLU A CA 1
ATOM 2657 C C . GLU A 1 180 ? 19.10500 -8.41700 17.09800 1.000 50.79000 160 GLU A C 1
ATOM 2658 O O . GLU A 1 180 ? 20.04900 -7.64800 16.91000 1.000 52.51000 160 GLU A O 1
ATOM 2670 N N . ARG A 1 181 ? 19.26200 -9.60200 17.67900 1.000 47.47000 161 ARG A N 1
ATOM 2671 C CA . ARG A 1 181 ? 20.48500 -9.98900 18.36000 1.000 45.54000 161 ARG A CA 1
ATOM 2672 C C . ARG A 1 181 ? 21.42900 -10.79700 17.49000 1.000 42.82000 161 ARG A C 1
ATOM 2673 O O . ARG A 1 181 ? 22.65000 -10.68000 17.64600 1.000 43.02000 161 ARG A O 1
ATOM 2694 N N . VAL A 1 182 ? 20.90100 -11.62200 16.58500 1.000 40.71000 162 VAL A N 1
ATOM 2695 C CA . VAL A 1 182 ? 21.72400 -12.55400 15.83200 1.000 37.45000 162 VAL A CA 1
ATOM 2696 C C . VAL A 1 182 ? 21.48900 -12.36600 14.34400 1.000 39.05000 162 VAL A C 1
ATOM 2697 O O . VAL A 1 182 ? 20.50200 -11.77300 13.90700 1.000 42.52000 162 VAL A O 1
ATOM 2710 N N . SER A 1 183 ? 22.42600 -12.88700 13.56500 1.000 40.73000 163 SER A N 1
ATOM 2711 C CA . SER A 1 183 ? 22.38600 -12.78000 12.11800 1.000 41.64000 163 SER A CA 1
ATOM 2712 C C . SER A 1 183 ? 22.11800 -14.11200 11.43300 1.000 40.97000 163 SER A C 1
ATOM 2713 O O . SER A 1 183 ? 22.04300 -14.15500 10.20400 1.000 43.98000 163 SER A O 1
ATOM 2721 N N . VAL A 1 184 ? 21.95900 -15.19400 12.19300 1.000 37.77000 164 VAL A N 1
ATOM 2722 C CA . VAL A 1 184 ? 21.71000 -16.51800 11.63400 1.000 37.88000 164 VAL A CA 1
ATOM 2723 C C . VAL A 1 184 ? 20.32900 -16.58700 11.00800 1.000 35.56000 164 VAL A C 1
ATOM 2724 O O . VAL A 1 184 ? 19.47000 -15.72900 11.24700 1.000 37.06000 164 VAL A O 1
ATOM 2737 N N . GLU A 1 185 ? 20.11000 -17.62300 10.20900 1.000 34.05000 165 GLU A N 1
ATOM 2738 C CA . GLU A 1 185 ? 18.77400 -17.94400 9.75300 1.000 34.22000 165 GLU A CA 1
ATOM 2739 C C . GLU A 1 185 ? 17.97400 -18.51800 10.91200 1.000 33.03000 165 GLU A C 1
ATOM 2740 O O . GLU A 1 185 ? 18.50800 -19.22300 11.77100 1.000 33.18000 165 GLU A O 1
ATOM 2752 N N . LEU A 1 186 ? 16.68000 -18.22700 10.93300 1.000 32.05000 166 LEU A N 1
ATOM 2753 C CA . LEU A 1 186 ? 15.80500 -18.79300 11.94900 1.000 31.33000 166 LEU A CA 1
ATOM 2754 C C . LEU A 1 186 ? 14.83400 -19.78700 11.33000 1.000 30.38000 166 LEU A C 1
ATOM 2755 O O . LEU A 1 186 ? 14.18100 -19.49900 10.31700 1.000 33.45000 166 LEU A O 1
ATOM 2771 N N . ARG A 1 187 ? 14.72400 -20.93900 11.97600 1.000 29.59000 167 ARG A N 1
ATOM 2772 C CA . ARG A 1 187 ? 13.85300 -22.02600 11.56900 1.000 29.57000 167 ARG A CA 1
ATOM 2773 C C . ARG A 1 187 ? 12.78300 -22.24000 12.62500 1.000 30.22000 167 ARG A C 1
ATOM 2774 O O . ARG A 1 187 ? 13.02600 -22.05900 13.82500 1.000 29.72000 167 ARG A O 1
ATOM 2795 N N . THR A 1 188 ? 11.60200 -22.65100 12.16400 1.000 30.78000 168 THR A N 1
ATOM 2796 C CA . THR A 1 188 ? 10.51000 -23.06700 13.02900 1.000 31.12000 168 THR A CA 1
ATOM 2797 C C . THR A 1 188 ? 10.17300 -24.52100 12.75100 1.000 30.76000 168 THR A C 1
ATOM 2798 O O . THR A 1 188 ? 10.13700 -24.94900 11.59200 1.000 32.93000 168 THR A O 1
ATOM 2809 N N . ALA A 1 189 ? 9.95800 -25.27800 13.81900 1.000 30.06000 169 ALA A N 1
ATOM 2810 C CA . ALA A 1 189 ? 9.56700 -26.68000 13.73500 1.000 28.91000 169 ALA A CA 1
ATOM 2811 C C . ALA A 1 189 ? 8.08100 -26.79400 13.99800 1.000 30.46000 169 ALA A C 1
ATOM 2812 O O . ALA A 1 189 ? 7.60600 -26.32000 15.02900 1.000 34.15000 169 ALA A O 1
ATOM 2819 N N . VAL A 1 190 ? 7.36000 -27.43500 13.07600 1.000 30.50000 170 VAL A N 1
ATOM 2820 C CA . VAL A 1 190 ? 5.90700 -27.60100 13.16300 1.000 30.84000 170 VAL A CA 1
ATOM 2821 C C . VAL A 1 190 ? 5.58200 -29.04400 13.51900 1.000 30.07000 170 VAL A C 1
ATOM 2822 O O . VAL A 1 190 ? 5.99200 -29.97200 12.81400 1.000 29.44000 170 VAL A O 1
ATOM 2835 N N . GLY A 1 191 ? 4.79500 -29.22400 14.57200 1.000 29.56000 171 GLY A N 1
ATOM 2836 C CA . GLY A 1 191 ? 4.50600 -30.54000 15.07900 1.000 30.82000 171 GLY A CA 1
ATOM 2837 C C . GLY A 1 191 ? 5.48600 -30.98100 16.12300 1.000 30.88000 171 GLY A C 1
ATOM 2838 O O . GLY A 1 191 ? 5.61600 -32.18500 16.37400 1.000 34.30000 171 GLY A O 1
ATOM 2842 N N . ALA A 1 192 ? 6.19600 -30.03600 16.72000 1.000 29.86000 172 ALA A N 1
ATOM 2843 C CA . ALA A 1 192 ? 7.24300 -30.30600 17.68600 1.000 28.30000 172 ALA A CA 1
ATOM 2844 C C . ALA A 1 192 ? 6.77000 -29.93900 19.08200 1.000 27.77000 172 ALA A C 1
ATOM 2845 O O . ALA A 1 192 ? 5.86800 -29.12000 19.26400 1.000 29.43000 172 ALA A O 1
ATOM 2852 N N . ILE A 1 193 ? 7.41700 -30.52900 20.06500 1.000 28.50000 173 ILE A N 1
ATOM 2853 C CA . ILE A 1 193 ? 7.09700 -30.30900 21.47100 1.000 26.69000 173 ILE A CA 1
ATOM 2854 C C . ILE A 1 193 ? 7.91300 -29.13300 21.98600 1.000 27.66000 173 ILE A C 1
ATOM 2855 O O . ILE A 1 193 ? 9.08700 -28.98600 21.65200 1.000 27.98000 173 ILE A O 1
ATOM 2871 N N . THR A 1 194 ? 7.26800 -28.26200 22.76200 1.000 29.07000 174 THR A N 1
ATOM 2872 C CA . THR A 1 194 ? 7.95500 -27.15300 23.40800 1.000 28.43000 174 THR A CA 1
ATOM 2873 C C . THR A 1 194 ? 8.58800 -27.59100 24.72000 1.000 27.85000 174 THR A C 1
ATOM 2874 O O . THR A 1 194 ? 8.06700 -28.45100 25.43500 1.000 28.60000 174 THR A O 1
ATOM 2885 N N . PHE A 1 195 ? 9.74000 -26.99100 25.02600 1.000 28.31000 175 PHE A N 1
ATOM 2886 C CA . PHE A 1 195 ? 10.38700 -27.21800 26.30000 1.000 28.49000 175 PHE A CA 1
ATOM 2887 C C . PHE A 1 195 ? 9.53300 -26.75800 27.47400 1.000 28.35000 175 PHE A C 1
ATOM 2888 O O . PHE A 1 195 ? 9.82700 -27.13400 28.61600 1.000 28.75000 175 PHE A O 1
ATOM 2905 N N . ARG A 1 196 ? 8.46400 -25.97800 27.22100 1.000 28.54000 176 ARG A N 1
ATOM 2906 C CA . ARG A 1 196 ? 7.49400 -25.66400 28.25800 1.000 29.20000 176 ARG A CA 1
ATOM 2907 C C . ARG A 1 196 ? 6.74200 -26.89500 28.74300 1.000 28.51000 176 ARG A C 1
ATOM 2908 O O . ARG A 1 196 ? 6.13100 -26.84300 29.81700 1.000 29.73000 176 ARG A O 1
ATOM 2929 N N . ASP A 1 197 ? 6.75800 -27.97800 27.96800 1.000 26.59000 177 ASP A N 1
ATOM 2930 C CA . ASP A 1 197 ? 6.18700 -29.24400 28.39600 1.000 29.00000 177 ASP A CA 1
ATOM 2931 C C . ASP A 1 197 ? 6.87300 -29.69000 29.68400 1.000 30.01000 177 ASP A C 1
ATOM 2932 O O . ASP A 1 197 ? 8.10700 -29.69300 29.76300 1.000 29.81000 177 ASP A O 1
ATOM 2942 N N . PRO A 1 198 ? 6.12900 -30.12300 30.68500 1.000 34.93000 178 PRO A N 1
ATOM 2943 C CA . PRO A 1 198 ? 6.76300 -30.35300 31.99700 1.000 37.63000 178 PRO A CA 1
ATOM 2944 C C . PRO A 1 198 ? 7.87400 -31.41300 32.02400 1.000 36.56000 178 PRO A C 1
ATOM 2945 O O . PRO A 1 198 ? 8.78700 -31.31000 32.84600 1.000 38.20000 178 PRO A O 1
ATOM 2956 N N . VAL A 1 199 ? 7.83500 -32.43900 31.17900 1.000 31.86000 179 VAL A N 1
ATOM 2957 C CA . VAL A 1 199 ? 8.78700 -33.54000 31.29400 1.000 27.34000 179 VAL A CA 1
ATOM 2958 C C . VAL A 1 199 ? 9.57800 -33.77300 30.01000 1.000 24.09000 179 VAL A C 1
ATOM 2959 O O . VAL A 1 199 ? 10.41000 -34.68200 29.97000 1.000 24.20000 179 VAL A O 1
ATOM 2972 N N . ALA A 1 200 ? 9.39600 -32.93800 28.97800 1.000 24.35000 180 ALA A N 1
ATOM 2973 C CA . ALA A 1 200 ? 10.04500 -33.19700 27.69300 1.000 24.62000 180 ALA A CA 1
ATOM 2974 C C . ALA A 1 200 ? 11.56300 -33.28300 27.82500 1.000 23.75000 180 ALA A C 1
ATOM 2975 O O . ALA A 1 200 ? 12.19000 -34.11800 27.17300 1.000 23.23000 180 ALA A O 1
ATOM 2982 N N . PHE A 1 201 ? 12.16700 -32.38300 28.61000 1.000 22.95000 181 PHE A N 1
ATOM 2983 C CA . PHE A 1 201 ? 13.60900 -32.38300 28.89100 1.000 25.03000 181 PHE A CA 1
ATOM 2984 C C . PHE A 1 201 ? 14.10700 -33.79000 29.23700 1.000 22.27000 181 PHE A C 1
ATOM 2985 O O . PHE A 1 201 ? 15.07400 -34.30400 28.65200 1.000 22.40000 181 PHE A O 1
ATOM 3002 N N . PHE A 1 202 ? 13.40900 -34.44500 30.16100 1.000 21.34000 182 PHE A N 1
ATOM 3003 C CA . PHE A 1 202 ? 13.84000 -35.73500 30.66200 1.000 20.45000 182 PHE A CA 1
ATOM 3004 C C . PHE A 1 202 ? 13.57500 -36.83200 29.64000 1.000 21.90000 182 PHE A C 1
ATOM 3005 O O . PHE A 1 202 ? 14.38500 -37.75100 29.48100 1.000 21.16000 182 PHE A O 1
ATOM 3022 N N . GLU A 1 203 ? 12.43900 -36.74600 28.94800 1.000 21.59000 183 GLU A N 1
ATOM 3023 C CA . GLU A 1 203 ? 12.08700 -37.76700 27.97400 1.000 21.42000 183 GLU A CA 1
ATOM 3024 C C . GLU A 1 203 ? 13.00800 -37.71200 26.76400 1.000 21.76000 183 GLU A C 1
ATOM 3025 O O . GLU A 1 203 ? 13.40000 -38.75700 26.23200 1.000 22.08000 183 GLU A O 1
ATOM 3037 N N . ARG A 1 204 ? 13.39100 -36.50900 26.33500 1.000 22.03000 184 ARG A N 1
ATOM 3038 C CA . ARG A 1 204 ? 14.34000 -36.38900 25.23600 1.000 21.03000 184 ARG A CA 1
ATOM 3039 C C . ARG A 1 204 ? 15.73300 -36.85400 25.63000 1.000 20.70000 184 ARG A C 1
ATOM 3040 O O . ARG A 1 204 ? 16.43900 -37.43200 24.80200 1.000 21.38000 184 ARG A O 1
ATOM 3061 N N . ASN A 1 205 ? 16.13500 -36.64400 26.88900 1.000 20.32000 185 ASN A N 1
ATOM 3062 C CA . ASN A 1 205 ? 17.38000 -37.24000 27.36900 1.000 20.41000 185 ASN A CA 1
ATOM 3063 C C . ASN A 1 205 ? 17.31700 -38.75700 27.24800 1.000 21.41000 185 ASN A C 1
ATOM 3064 O O . ASN A 1 205 ? 18.28500 -39.40000 26.82300 1.000 21.55000 185 ASN A O 1
ATOM 3075 N N . LEU A 1 206 ? 16.18500 -39.34700 27.63800 1.000 21.06000 186 LEU A N 1
ATOM 3076 C CA . LEU A 1 206 ? 16.01600 -40.79400 27.55900 1.000 21.55000 186 LEU A CA 1
ATOM 3077 C C . LEU A 1 206 ? 16.14400 -41.28400 26.12100 1.000 21.52000 186 LEU A C 1
ATOM 3078 O O . LEU A 1 206 ? 16.87500 -42.23600 25.84300 1.000 22.31000 186 LEU A O 1
ATOM 3094 N N . PHE A 1 207 ? 15.41500 -40.66800 25.18900 1.000 20.68000 187 PHE A N 1
ATOM 3095 C CA . PHE A 1 207 ? 15.50900 -41.14400 23.81100 1.000 20.90000 187 PHE A CA 1
ATOM 3096 C C . PHE A 1 207 ? 16.90000 -40.89500 23.21500 1.000 21.21000 187 PHE A C 1
ATOM 3097 O O . PHE A 1 207 ? 17.33900 -41.64800 22.34500 1.000 22.05000 187 PHE A O 1
ATOM 3114 N N . SER A 1 208 ? 17.59000 -39.83700 23.64600 1.000 20.76000 188 SER A N 1
ATOM 3115 C CA . SER A 1 208 ? 18.94500 -39.57000 23.17500 1.000 21.54000 188 SER A CA 1
ATOM 3116 C C . SER A 1 208 ? 19.83300 -40.77500 23.40600 1.000 21.49000 188 SER A C 1
ATOM 3117 O O . SER A 1 208 ? 20.70400 -41.08600 22.58600 1.000 23.76000 188 SER A O 1
ATOM 3125 N N . HIS A 1 209 ? 19.66500 -41.41600 24.56000 1.000 20.87000 189 HIS A N 1
ATOM 3126 C CA . HIS A 1 209 ? 20.44500 -42.59400 24.91200 1.000 21.70000 189 HIS A CA 1
ATOM 3127 C C . HIS A 1 209 ? 19.90800 -43.84300 24.23100 1.000 23.56000 189 HIS A C 1
ATOM 3128 O O . HIS A 1 209 ? 20.67700 -44.67200 23.73600 1.000 24.70000 189 HIS A O 1
ATOM 3142 N N . ALA A 1 210 ? 18.58900 -43.99300 24.19600 1.000 21.93000 190 ALA A N 1
ATOM 3143 C CA . ALA A 1 210 ? 18.00600 -45.19200 23.61600 1.000 22.36000 190 ALA A CA 1
ATOM 3144 C C . ALA A 1 210 ? 18.45500 -45.36500 22.17300 1.000 22.90000 190 ALA A C 1
ATOM 3145 O O . ALA A 1 210 ? 18.90700 -46.44400 21.76900 1.000 23.67000 190 ALA A O 1
ATOM 3152 N N . THR A 1 211 ? 18.30700 -44.31300 21.37900 1.000 22.05000 191 THR A N 1
ATOM 3153 C CA . THR A 1 211 ? 18.69400 -44.35800 19.97800 1.000 22.20000 191 THR A CA 1
ATOM 3154 C C . THR A 1 211 ? 20.18500 -44.61700 19.83200 1.000 23.38000 191 THR A C 1
ATOM 3155 O O . THR A 1 211 ? 20.60000 -45.49200 19.06700 1.000 24.11000 191 THR A O 1
ATOM 3166 N N . ALA A 1 212 ? 21.00700 -43.86800 20.57200 1.000 23.85000 192 ALA A N 1
ATOM 3167 C CA . ALA A 1 212 ? 22.46300 -43.98800 20.44100 1.000 25.10000 192 ALA A CA 1
ATOM 3168 C C . ALA A 1 212 ? 22.96000 -45.36900 20.84000 1.000 25.49000 192 ALA A C 1
ATOM 3169 O O . ALA A 1 212 ? 23.94500 -45.87900 20.27400 1.000 26.79000 192 ALA A O 1
ATOM 3176 N N . GLU A 1 213 ? 22.32300 -45.96800 21.84100 1.000 25.12000 193 GLU A N 1
ATOM 3177 C CA . GLU A 1 213 ? 22.80600 -47.20200 22.42400 1.000 27.45000 193 GLU A CA 1
ATOM 3178 C C . GLU A 1 213 ? 22.06900 -48.42800 21.90100 1.000 27.90000 193 GLU A C 1
ATOM 3179 O O . GLU A 1 213 ? 22.46800 -49.54600 22.21400 1.000 29.49000 193 GLU A O 1
ATOM 3191 N N . GLY A 1 214 ? 21.07500 -48.24500 21.04300 1.000 27.02000 194 GLY A N 1
ATOM 3192 C CA . GLY A 1 214 ? 20.32400 -49.36400 20.48700 1.000 28.61000 194 GLY A CA 1
ATOM 3193 C C . GLY A 1 214 ? 19.47100 -50.09700 21.50100 1.000 29.06000 194 GLY A C 1
ATOM 3194 O O . GLY A 1 214 ? 19.35600 -51.33100 21.44600 1.000 30.78000 194 GLY A O 1
ATOM 3198 N N . ILE A 1 215 ? 18.89000 -49.36600 22.44000 1.000 26.56000 195 ILE A N 1
ATOM 3199 C CA . ILE A 1 215 ? 18.02900 -49.91800 23.47300 1.000 27.93000 195 ILE A CA 1
ATOM 3200 C C . ILE A 1 215 ? 16.60600 -49.49600 23.16100 1.000 27.11000 195 ILE A C 1
ATOM 3201 O O . ILE A 1 215 ? 16.30300 -48.30400 23.14100 1.000 28.17000 195 ILE A O 1
ATOM 3217 N N . GLU A 1 216 ? 15.72400 -50.46400 22.93900 1.000 29.78000 196 GLU A N 1
ATOM 3218 C CA . GLU A 1 216 ? 14.37200 -50.13400 22.50300 1.000 31.07000 196 GLU A CA 1
ATOM 3219 C C . GLU A 1 216 ? 13.59600 -49.38200 23.57900 1.000 30.81000 196 GLU A C 1
ATOM 3220 O O . GLU A 1 216 ? 13.75600 -49.63400 24.77500 1.000 30.61000 196 GLU A O 1
ATOM 3232 N N . VAL A 1 217 ? 12.72000 -48.47600 23.12500 1.000 29.08000 197 VAL A N 1
ATOM 3233 C CA . VAL A 1 217 ? 11.74000 -47.79900 23.96600 1.000 28.67000 197 VAL A CA 1
ATOM 3234 C C . VAL A 1 217 ? 10.37600 -48.13100 23.41300 1.000 28.28000 197 VAL A C 1
ATOM 3235 O O . VAL A 1 217 ? 10.05600 -47.75400 22.28000 1.000 30.26000 197 VAL A O 1
ATOM 3248 N N . ASP A 1 218 ? 9.55700 -48.76400 24.23000 1.000 28.77000 198 ASP A N 1
ATOM 3249 C CA . ASP A 1 218 ? 8.21500 -49.15900 23.85700 1.000 30.18000 198 ASP A CA 1
ATOM 3250 C C . ASP A 1 218 ? 7.24800 -48.28800 24.64000 1.000 30.37000 198 ASP A C 1
ATOM 3251 O O . ASP A 1 218 ? 7.28500 -48.31500 25.88000 1.000 29.95000 198 ASP A O 1
ATOM 3260 N N . PRO A 1 219 ? 6.41400 -47.47600 23.98600 1.000 30.00000 199 PRO A N 1
ATOM 3261 C CA . PRO A 1 219 ? 5.57100 -46.53000 24.73700 1.000 32.13000 199 PRO A CA 1
ATOM 3262 C C . PRO A 1 219 ? 4.76700 -47.18000 25.84500 1.000 33.92000 199 PRO A C 1
ATOM 3263 O O . PRO A 1 219 ? 4.52600 -46.55400 26.88700 1.000 38.79000 199 PRO A O 1
ATOM 3274 N N . TYR A 1 220 ? 4.35000 -48.42300 25.66400 1.000 34.28000 200 TYR A N 1
ATOM 3275 C CA . TYR A 1 220 ? 3.45600 -49.05300 26.61900 1.000 37.79000 200 TYR A CA 1
ATOM 3276 C C . TYR A 1 220 ? 4.18000 -49.96700 27.59700 1.000 37.92000 200 TYR A C 1
ATOM 3277 O O . TYR A 1 220 ? 3.54300 -50.49000 28.51900 1.000 41.08000 200 TYR A O 1
ATOM 3295 N N . ARG A 1 221 ? 5.49100 -50.14300 27.45600 1.000 37.71000 201 ARG A N 1
ATOM 3296 C CA . ARG A 1 221 ? 6.20600 -51.06700 28.33200 1.000 40.10000 201 ARG A CA 1
ATOM 3297 C C . ARG A 1 221 ? 7.28700 -50.42300 29.18400 1.000 39.99000 201 ARG A C 1
ATOM 3298 O O . ARG A 1 221 ? 7.39200 -50.76100 30.36000 1.000 44.50000 201 ARG A O 1
ATOM 3319 N N . ASN A 1 222 ? 8.12700 -49.53200 28.64300 1.000 36.80000 202 ASN A N 1
ATOM 3320 C CA . ASN A 1 222 ? 9.28300 -49.10000 29.43000 1.000 34.18000 202 ASN A CA 1
ATOM 3321 C C . ASN A 1 222 ? 9.64900 -47.62300 29.27700 1.000 32.90000 202 ASN A C 1
ATOM 3322 O O . ASN A 1 222 ? 10.79600 -47.24200 29.58200 1.000 35.73000 202 ASN A O 1
ATOM 3333 N N . ASN A 1 223 ? 8.72500 -46.77200 28.83600 1.000 29.82000 203 ASN A N 1
ATOM 3334 C CA . ASN A 1 223 ? 8.94900 -45.32800 28.87000 1.000 27.96000 203 ASN A CA 1
ATOM 3335 C C . ASN A 1 223 ? 8.19200 -44.74900 30.05600 1.000 28.44000 203 ASN A C 1
ATOM 3336 O O . ASN A 1 223 ? 6.96200 -44.66400 30.00300 1.000 28.81000 203 ASN A O 1
ATOM 3347 N N . PRO A 1 224 ? 8.86100 -44.35300 31.13600 1.000 28.63000 204 PRO A N 1
ATOM 3348 C CA . PRO A 1 224 ? 8.12400 -43.90500 32.32600 1.000 29.59000 204 PRO A CA 1
ATOM 3349 C C . PRO A 1 224 ? 7.45300 -42.55800 32.15400 1.000 28.24000 204 PRO A C 1
ATOM 3350 O O . PRO A 1 224 ? 6.57300 -42.21100 32.95800 1.000 29.20000 204 PRO A O 1
ATOM 3361 N N . TYR A 1 225 ? 7.85600 -41.79100 31.15300 1.000 25.61000 205 TYR A N 1
ATOM 3362 C CA . TYR A 1 225 ? 7.31700 -40.46500 30.89900 1.000 26.06000 205 TYR A CA 1
ATOM 3363 C C . TYR A 1 225 ? 6.06100 -40.52000 30.04700 1.000 27.38000 205 TYR A C 1
ATOM 3364 O O . TYR A 1 225 ? 5.26900 -39.57500 30.07300 1.000 29.32000 205 TYR A O 1
ATOM 3382 N N . GLU A 1 226 ? 5.83000 -41.63000 29.33900 1.000 30.32000 206 GLU A N 1
ATOM 3383 C CA . GLU A 1 226 ? 4.68200 -41.71600 28.43300 1.000 33.70000 206 GLU A CA 1
ATOM 3384 C C . GLU A 1 226 ? 3.34700 -41.53000 29.15300 1.000 36.18000 206 GLU A C 1
ATOM 3385 O O . GLU A 1 226 ? 2.51400 -40.73700 28.67300 1.000 37.77000 206 GLU A O 1
ATOM 3397 N N . PRO A 1 227 ? 3.07200 -42.18700 30.28100 1.000 34.67000 207 PRO A N 1
ATOM 3398 C CA . PRO A 1 227 ? 1.77200 -41.99700 30.95200 1.000 37.69000 207 PRO A CA 1
ATOM 3399 C C . PRO A 1 227 ? 1.62500 -40.69500 31.73200 1.000 35.49000 2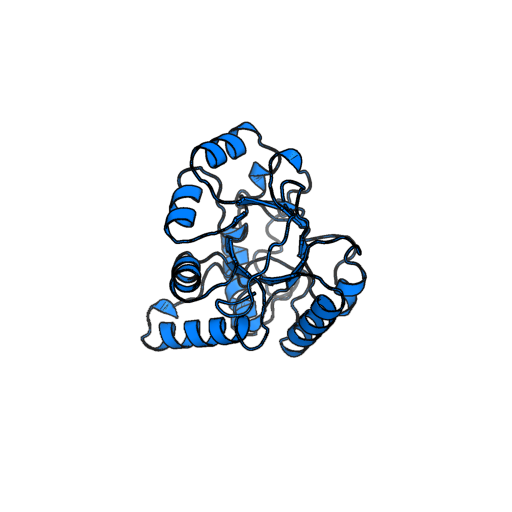07 PRO A C 1
ATOM 3400 O O . PRO A 1 227 ? 0.54100 -40.44200 32.28200 1.000 36.06000 207 PRO A O 1
ATOM 3411 N N . MET A 1 228 ? 2.66400 -39.86900 31.80600 1.000 34.85000 208 MET A N 1
ATOM 3412 C CA . MET A 1 228 ? 2.65100 -38.73900 32.73400 1.000 34.00000 208 MET A CA 1
ATOM 3413 C C . MET A 1 228 ? 1.79700 -37.56400 32.28100 1.000 36.63000 208 MET A C 1
ATOM 3414 O O . MET A 1 228 ? 1.24600 -36.86100 33.13900 1.000 38.26000 208 MET A O 1
ATOM 3428 N N . ARG A 1 229 ? 1.68600 -37.28800 30.98000 1.000 34.81000 209 ARG A N 1
ATOM 3429 C CA . ARG A 1 229 ? 0.95000 -36.09500 30.57400 1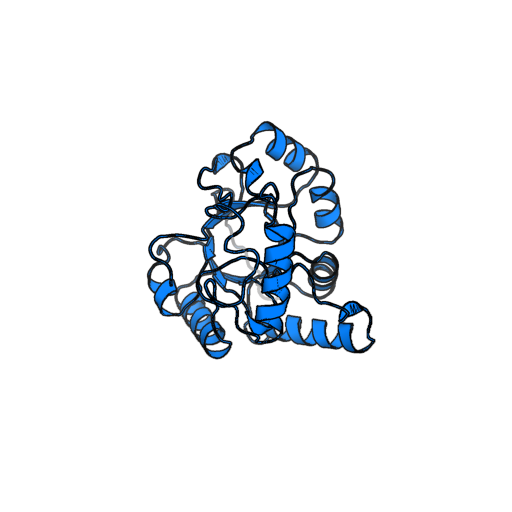.000 36.88000 209 ARG A CA 1
ATOM 3430 C C . ARG A 1 229 ? 0.60100 -36.16500 29.09600 1.000 38.82000 209 ARG A C 1
ATOM 3431 O O . ARG A 1 229 ? 1.06000 -37.04400 28.36400 1.000 37.77000 209 ARG A O 1
ATOM 3452 N N . GLU A 1 230 ? -0.21100 -35.19300 28.67600 1.000 40.70000 210 GLU A N 1
ATOM 3453 C CA . GLU A 1 230 ? -0.46200 -34.89700 27.27100 1.000 41.80000 210 GLU A CA 1
ATOM 3454 C C . GLU A 1 230 ? 0.64100 -33.96700 26.79100 1.000 38.74000 210 GLU A C 1
ATOM 3455 O O . GLU A 1 230 ? 0.78000 -32.84600 27.29600 1.000 37.23000 210 GLU A O 1
ATOM 3467 N N . ARG A 1 231 ? 1.45200 -34.44500 25.85500 1.000 33.26000 211 ARG A N 1
ATOM 3468 C CA . ARG A 1 231 ? 2.59700 -33.66600 25.41400 1.000 31.90000 211 ARG A CA 1
ATOM 3469 C C . ARG A 1 231 ? 2.16800 -32.32600 24.82000 1.000 30.72000 211 ARG A C 1
ATOM 3470 O O . ARG A 1 231 ? 1.16600 -32.22700 24.11300 1.000 33.51000 211 ARG A O 1
ATOM 3491 N N . VAL A 1 232 ? 2.95600 -31.28300 25.08400 1.000 29.12000 212 VAL A N 1
ATOM 3492 C CA . VAL A 1 232 ? 2.61500 -29.93300 24.61700 1.000 29.94000 212 VAL A CA 1
ATOM 3493 C C . VAL A 1 232 ? 3.22200 -29.78100 23.22800 1.000 28.35000 212 VAL A C 1
ATOM 3494 O O . VAL A 1 232 ? 4.34400 -29.26400 23.05600 1.000 30.61000 212 VAL A O 1
ATOM 3507 N N . VAL A 1 233 ? 2.46200 -30.22600 22.21100 1.000 30.34000 213 VAL A N 1
ATOM 3508 C CA . VAL A 1 233 ? 2.87100 -30.09900 20.81500 1.000 30.34000 213 VAL A CA 1
ATOM 3509 C C . VAL A 1 233 ? 2.36400 -28.76500 20.28300 1.000 29.43000 213 VAL A C 1
ATOM 3510 O O . VAL A 1 233 ? 1.23400 -28.35600 20.56800 1.000 31.62000 213 VAL A O 1
ATOM 3523 N N . VAL A 1 234 ? 3.18700 -28.08600 19.49600 1.000 27.65000 214 VAL A N 1
ATOM 3524 C CA . VAL A 1 234 ? 2.81500 -26.81400 18.89800 1.000 28.90000 214 VAL A CA 1
ATOM 3525 C C . VAL A 1 234 ? 2.56500 -27.04900 17.41600 1.000 30.96000 214 VAL A C 1
ATOM 3526 O O . VAL A 1 234 ? 3.48200 -27.43900 16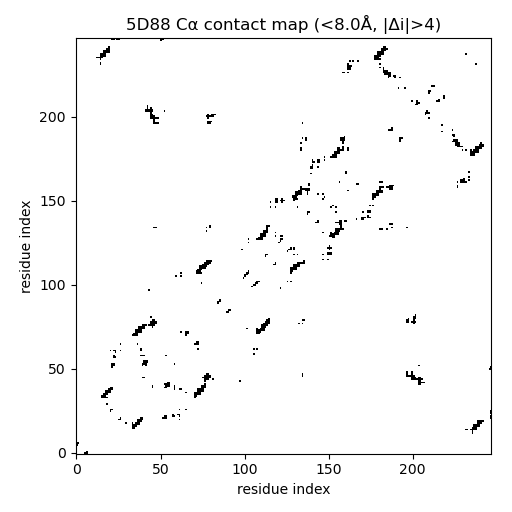.67900 1.000 30.69000 214 VAL A O 1
ATOM 3539 N N . TRP A 1 235 ? 1.32500 -26.79700 16.99000 1.000 32.52000 215 TRP A N 1
ATOM 3540 C CA . TRP A 1 235 ? 0.87200 -27.01600 15.61800 1.000 33.93000 215 TRP A CA 1
ATOM 3541 C C . TRP A 1 235 ? 0.73600 -25.72700 14.84100 1.000 36.75000 215 TRP A C 1
ATOM 3542 O O . TRP A 1 235 ? 0.84200 -25.73700 13.60800 1.000 39.90000 215 TRP A O 1
ATOM 3563 N N . GLU A 1 236 ? 0.50100 -24.62800 15.53800 1.000 37.57000 216 GLU A N 1
ATOM 3564 C CA . GLU A 1 236 ? 0.30000 -23.34100 14.90400 1.000 43.77000 216 GLU A CA 1
ATOM 3565 C C . GLU A 1 236 ? 1.64500 -22.69000 14.64400 1.000 40.87000 216 GLU A C 1
ATOM 3566 O O . GLU A 1 236 ? 2.60500 -22.89400 15.38500 1.000 41.11000 216 GLU A O 1
ATOM 3578 N N . VAL A 1 237 ? 1.71700 -21.88900 13.58500 1.000 41.19000 217 VAL A N 1
ATOM 3579 C CA . VAL A 1 237 ? 2.96100 -21.20700 13.27100 1.000 40.69000 217 VAL A CA 1
ATOM 3580 C C . VAL A 1 237 ? 2.65000 -19.97300 12.45100 1.000 41.88000 217 VAL A C 1
ATOM 3581 O O . VAL A 1 237 ? 1.66000 -19.92600 11.72400 1.000 42.67000 217 VAL A O 1
ATOM 3594 N N . ARG A 1 238 ? 3.51800 -18.98300 12.55600 1.000 42.11000 218 ARG A N 1
ATOM 3595 C CA . ARG A 1 238 ? 3.48900 -17.79300 11.71700 1.000 45.11000 218 ARG A CA 1
ATOM 3596 C C . ARG A 1 238 ? 4.73400 -17.85300 10.83400 1.000 45.29000 218 ARG A C 1
ATOM 3597 O O . ARG A 1 238 ? 5.82300 -17.42600 11.22800 1.000 46.54000 218 ARG A O 1
ATOM 3618 N N . GLU A 1 239 ? 4.57000 -18.41700 9.63200 1.000 45.83000 219 GLU A N 1
ATOM 3619 C CA . GLU A 1 239 ? 5.73900 -18.73000 8.81500 1.000 49.80000 219 GLU A CA 1
ATOM 3620 C C . GLU A 1 239 ? 6.47300 -17.48100 8.38400 1.000 49.22000 219 GLU A C 1
ATOM 3621 O O . GLU A 1 239 ? 7.68500 -17.53100 8.16100 1.000 48.09000 219 GLU A O 1
ATOM 3633 N N . GLU A 1 240 ? 5.76100 -16.36100 8.25600 1.000 49.49000 220 GLU A N 1
ATOM 3634 C CA . GLU A 1 240 ? 6.38400 -15.11800 7.82000 1.000 50.75000 220 GLU A CA 1
ATOM 3635 C C . GLU A 1 240 ? 7.45900 -14.64300 8.79000 1.000 47.97000 220 GLU A C 1
ATOM 3636 O O . GLU A 1 240 ? 8.26400 -13.78000 8.42200 1.000 50.16000 220 GLU A O 1
ATOM 3648 N N . LEU A 1 241 ? 7.49800 -15.18400 10.01500 1.000 44.88000 221 LEU A N 1
ATOM 3649 C CA . LEU A 1 241 ? 8.52500 -14.79800 10.97400 1.000 42.53000 221 LEU A CA 1
ATOM 3650 C C . LEU A 1 241 ? 9.83200 -15.52800 10.75300 1.000 39.83000 221 LEU A C 1
ATOM 3651 O O . LEU A 1 241 ? 10.83600 -15.17200 11.37700 1.000 41.73000 221 LEU A O 1
ATOM 3667 N N . PHE A 1 242 ? 9.85200 -16.54000 9.89900 1.000 37.43000 222 PHE A N 1
ATOM 3668 C CA . PHE A 1 242 ? 10.97900 -17.45400 9.85400 1.000 35.65000 222 PHE A CA 1
ATOM 3669 C C . PHE A 1 242 ? 11.54000 -17.55200 8.44700 1.000 34.54000 222 PHE A C 1
ATOM 3670 O O . PHE A 1 242 ? 10.86000 -17.29100 7.45900 1.000 39.69000 222 PHE A O 1
ATOM 3687 N N . ASP A 1 243 ? 12.81300 -17.91200 8.37800 1.000 34.97000 223 ASP A N 1
ATOM 3688 C CA . ASP A 1 243 ? 13.48200 -18.14700 7.11300 1.000 34.54000 223 ASP A CA 1
ATOM 3689 C C . ASP A 1 243 ? 13.28100 -19.55900 6.59700 1.000 35.87000 223 ASP A C 1
ATOM 3690 O O . ASP A 1 243 ? 13.36500 -19.77600 5.37900 1.000 36.35000 223 ASP A O 1
ATOM 3699 N N . GLU A 1 244 ? 13.01800 -20.50800 7.50200 1.000 33.57000 224 GLU A N 1
ATOM 3700 C CA . GLU A 1 244 ? 12.91800 -21.92700 7.18900 1.000 32.75000 224 GLU A CA 1
ATOM 3701 C C . GLU A 1 244 ? 11.80800 -22.52900 8.01400 1.000 32.12000 224 GLU A C 1
ATOM 3702 O O . GLU A 1 244 ? 11.65100 -22.17500 9.18500 1.000 33.44000 224 GLU A O 1
ATOM 3714 N N . VAL A 1 245 ? 11.07400 -23.46200 7.41000 1.000 33.04000 225 VAL A N 1
ATOM 3715 C CA . VAL A 1 245 ? 10.01000 -24.20000 8.07200 1.000 33.44000 225 VAL A CA 1
ATOM 3716 C C . VAL A 1 245 ? 10.37000 -25.66700 8.00600 1.000 33.03000 225 VAL A C 1
ATOM 3717 O O . VAL A 1 245 ? 10.68900 -26.18200 6.93000 1.000 35.83000 225 VAL A O 1
ATOM 3730 N N . PHE A 1 246 ? 10.32100 -26.33100 9.14900 1.000 30.17000 226 PHE A N 1
ATOM 3731 C CA . PHE A 1 246 ? 10.64900 -27.74500 9.26300 1.000 29.25000 226 PHE A CA 1
ATOM 3732 C C . PHE A 1 246 ? 9.39200 -28.45900 9.72700 1.000 30.16000 226 PHE A C 1
ATOM 3733 O O . PHE A 1 246 ? 8.93100 -28.24900 10.85500 1.000 31.71000 226 PHE A O 1
ATOM 3750 N N . ILE A 1 247 ? 8.84600 -29.29600 8.85600 1.000 30.58000 227 ILE A N 1
ATOM 3751 C CA . ILE A 1 247 ? 7.63500 -30.05100 9.15000 1.000 31.16000 227 ILE A CA 1
ATOM 3752 C C . ILE A 1 247 ? 8.02500 -31.40700 9.72000 1.000 29.92000 227 ILE A C 1
ATOM 3753 O O . ILE A 1 247 ? 8.65800 -32.21400 9.03200 1.000 30.81000 227 ILE A O 1
ATOM 3769 N N . LEU A 1 248 ? 7.62400 -31.68100 10.96700 1.000 29.86000 228 LEU A N 1
ATOM 3770 C CA . LEU A 1 248 ? 7.87100 -33.00500 11.54100 1.000 34.98000 228 LEU A CA 1
ATOM 3771 C C . LEU A 1 248 ? 6.77000 -33.99100 11.17500 1.000 40.50000 228 LEU A C 1
ATOM 3772 O O . LEU A 1 248 ? 7.03200 -35.03100 10.56900 1.000 45.20000 228 LEU A O 1
ATOM 3788 N N . ALA A 1 249 ? 5.54800 -33.69400 11.58400 1.000 48.28000 229 ALA A N 1
ATOM 3789 C CA . ALA A 1 249 ? 4.40500 -34.57300 11.36700 1.000 53.33000 229 ALA A CA 1
ATOM 3790 C C . ALA A 1 249 ? 3.57300 -34.04200 10.20800 1.000 57.80000 229 ALA A C 1
ATOM 3791 O O . ALA A 1 249 ? 3.02300 -32.93900 10.28300 1.000 56.69000 229 ALA A O 1
ATOM 3798 N N . SER A 1 250 ? 3.48000 -34.83100 9.14200 1.000 64.58000 230 SER A N 1
ATOM 3799 C CA . SER A 1 250 ? 2.86300 -34.40100 7.89800 1.000 69.17000 230 SER A CA 1
ATOM 3800 C C . SER A 1 250 ? 1.53000 -35.08700 7.61700 1.000 68.92000 230 SER A C 1
ATOM 3801 O O . SER A 1 250 ? 0.84100 -34.70500 6.66100 1.000 70.81000 230 SER A O 1
ATOM 3809 N N . GLY A 1 251 ? 1.14200 -36.04700 8.43400 1.000 64.23000 231 GLY A N 1
ATOM 3810 C CA . GLY A 1 251 ? 0.12000 -37.00700 8.10500 1.000 61.50000 231 GLY A CA 1
ATOM 3811 C C . GLY A 1 251 ? 0.34800 -38.26400 8.92600 1.000 61.93000 231 GLY A C 1
ATOM 3812 O O . GLY A 1 251 ? 0.92800 -38.20200 10.00400 1.000 58.71000 231 GLY A O 1
ATOM 3816 N N . GLU A 1 252 ? -0.08200 -39.40200 8.38500 1.000 65.22000 232 GLU A N 1
ATOM 3817 C CA . GLU A 1 252 ? -0.05300 -40.63900 9.15400 1.000 68.97000 232 GLU A CA 1
ATOM 3818 C C . GLU A 1 252 ? 1.38900 -40.99700 9.51500 1.000 66.04000 232 GLU A C 1
ATOM 3819 O O . GLU A 1 252 ? 2.30800 -40.75900 8.72000 1.000 64.91000 232 GLU A O 1
ATOM 3831 N N . PRO A 1 253 ? 1.62500 -41.55500 10.69800 1.000 63.46000 233 PRO A N 1
ATOM 3832 C CA . PRO A 1 253 ? 3.00100 -41.80400 11.14300 1.000 64.28000 233 PRO A CA 1
ATOM 3833 C C . PRO A 1 253 ? 3.67600 -42.87200 10.30300 1.000 69.94000 233 PRO A C 1
ATOM 3834 O O . PRO A 1 253 ? 3.02400 -43.83700 9.87000 1.000 68.36000 233 PRO A O 1
ATOM 3845 N N . PRO A 1 254 ? 4.99900 -42.74200 10.05800 1.000 74.33000 234 PRO A N 1
ATOM 3846 C CA . PRO A 1 254 ? 5.75500 -43.79600 9.37500 1.000 77.85000 234 PRO A CA 1
ATOM 3847 C C . PRO A 1 254 ? 5.92000 -45.03200 10.25900 1.000 79.78000 234 PRO A C 1
ATOM 3848 O O . PRO A 1 254 ? 6.16400 -46.13300 9.75700 1.000 80.00000 234 PRO A O 1
#

Nearest PDB structures (foldseek):
  5d88-assembly1_A-2  TM=1.004E+00  e=8.483E-57  Methanopyrus kandleri
  6e9p-assembly1_G  TM=5.858E-01  e=1.388E-05  Mycobacterium tuberculosis H37Rv
  6ofu-assembly1_C  TM=5.382E-01  e=4.130E-04  Escherichia coli K-12
  3tdn-assembly2_B  TM=5.342E-01  e=2.046E-03  synthetic construct
  1itc-assembly1_A  TM=2.988E-01  e=1.016E-01  Bacillus cereus

Secondary structure (DSSP, 8-state):
-BTTB--------S-EEEEE--SHHHHTTS-TT--EEEEE-GGG---S--S----HHHHHHHHHHHHHTT-EEEEE---S--TTGGGSTTHHHHHHHHHHIIIIII--SEEEE--HHHHHHHHHH--SEEEE-GGG---SHHHHHHHHHHT-SEEEPPGGGTT-HHHHHHHHHH--SEEEEEETEE-TTSTTHHHHHHHHHHHHHHT----TTTT-TTGGG----EE----GGG-SEEEES--SS--

Foldseek 3Di:
DDPVDDDDDDDDFDAAEEEEDAFLVSLVPPDLPHQAYEAEPQQLFALFDAPHHDDPVRLLVNLVVCVVSVHAYEYENAQPDPDCLVVDPVNVVVLVVVVCCCCPVSNHQAYEYQDLVNLLCCQPPHDHQYEHDLLNQAQALVSLLSSVVSGHQEYEHFQVCQAPLVRLVRNVVRDDHFYEYEAFGFGPVFPCSNVQSNVSRCCRNVVNDDDLVPPRPCNVVDDTRTRHDGDSVSGRYYYYYDDDDGD

Solvent-accessible surface area: 12804 Å² total; per-residue (Å²): 80,66,261,93,128,123,117,171,129,158,142,110,119,156,52,71,73,19,18,8,0,0,13,81,132,17,3,83,78,18,54,185,126,13,60,0,0,0,0,0,4,23,90,42,0,0,0,2,34,22,86,69,40,0,114,49,159,21,2,72,59,0,2,90,28,0,81,130,122,66,17,44,0,6,0,0,1,0,14,51,47,23,44,91,104,78,145,50,126,100,7,91,82,59,18,69,72,25,0,65,37,0,27,78,100,13,103,7,66,0,0,2,0,5,24,63,80,1,0,77,10,1,41,96,86,36,146,23,48,2,0,0,1,5,4,22,6,0,56,54,42,88,100,0,82,67,21,47,143,38,20,8,67,5,0,2,0,3,1,26,1,1,54,46,84,135,60,3,39,35,0,89,153,100,13,106,14,63,0,0,0,0,18,12,1,16,3,81,168,3,93,24,0,96,97,1,4,39,59,25,0,58,10,13,45,108,64,108,152,37,43,64,191,201,85,9,77,51,52,112,110,44,160,67,64,48,29,146,135,39,95,60,124,21,9,35,10,0,3,19,14,52,68,61,149,95,62

B-factor: mean 41.72, std 14.74, range [20.32, 126.1]

Radius of gyration: 18.4 Å; Cα contacts (8 Å, |Δi|>4): 483; chains: 1; bounding box: 45×43×54 Å

InterPro domains:
  IPR036206 Thiamin phosphate synthase superfamily [SSF51391] (87-183)